Protein AF-A0A397E1V2-F1 (afdb_monomer_lite)

Radius of gyration: 27.32 Å; chains: 1; bounding box: 50×38×102 Å

Secondary structure (DSSP, 8-state):
-TTT-HHHHHHSPPTTS--TT-PPP---TT-TTHHHHHHHHHHHHHTTT-----TTTHHHHHHHHHHTT--HHHHHHHHHHHHHHHHHS-HHHHHHHHHHHHHHHTT--SHHHHHHHHHHHHHHHTTPSPPHHHHHHHTTS-HHHHHHHHHHHHHSS------HHHHHHHHHHHHHHHHHHHH--SHHHHHHHHHHHHHHHS----S-TTSS----------------------------------------HHHHHHHHHHHT--

pLDDT: mean 73.66, std 23.61, range [25.38, 97.56]

Structure (mmCIF, N/CA/C/O backbone):
data_AF-A0A397E1V2-F1
#
_entry.id   AF-A0A397E1V2-F1
#
loop_
_atom_site.group_PDB
_atom_site.id
_atom_site.type_symbol
_atom_site.label_atom_id
_atom_site.label_alt_id
_atom_site.label_comp_id
_atom_site.label_asym_id
_atom_site.label_entity_id
_atom_site.label_seq_id
_atom_site.pdbx_PDB_ins_code
_atom_site.Cartn_x
_atom_site.Cartn_y
_atom_site.Cartn_z
_atom_site.occupancy
_atom_site.B_iso_or_equiv
_atom_site.auth_seq_id
_atom_site.auth_comp_id
_atom_site.auth_asym_id
_atom_site.auth_atom_id
_atom_site.pdbx_PDB_model_num
ATOM 1 N N . MET A 1 1 ? -9.327 -3.868 24.827 1.00 81.81 1 MET A N 1
ATOM 2 C CA . MET A 1 1 ? -10.031 -3.312 23.646 1.00 81.81 1 MET A CA 1
ATOM 3 C C . MET A 1 1 ? -10.716 -1.966 23.902 1.00 81.81 1 MET A C 1
ATOM 5 O O . MET A 1 1 ? -10.219 -0.973 23.398 1.00 81.81 1 MET A O 1
ATOM 9 N N . LEU A 1 2 ? -11.797 -1.869 24.692 1.00 83.56 2 LEU A N 1
ATOM 10 C CA . LEU A 1 2 ? -12.585 -0.617 24.820 1.00 83.56 2 LEU A CA 1
ATOM 11 C C . LEU A 1 2 ? -11.831 0.582 25.422 1.00 83.56 2 LEU A C 1
ATOM 13 O O . LEU A 1 2 ? -12.173 1.724 25.138 1.00 83.56 2 LEU A O 1
ATOM 17 N N . ILE A 1 3 ? -10.792 0.325 26.221 1.00 84.38 3 ILE A N 1
ATOM 18 C CA . ILE A 1 3 ? -9.877 1.364 26.723 1.00 84.38 3 ILE A CA 1
ATOM 19 C C . ILE A 1 3 ? -8.993 1.903 25.588 1.00 84.38 3 ILE A C 1
ATOM 21 O O . ILE A 1 3 ? -8.787 3.105 25.476 1.00 84.38 3 ILE A O 1
ATOM 25 N N . ALA A 1 4 ? -8.487 1.012 24.734 1.00 85.50 4 ALA A N 1
ATOM 26 C CA . ALA A 1 4 ? -7.567 1.349 23.652 1.00 85.50 4 ALA A CA 1
ATOM 27 C C . ALA A 1 4 ? -8.274 1.919 22.410 1.00 85.50 4 ALA A C 1
ATOM 29 O O . ALA A 1 4 ? -7.628 2.593 21.614 1.00 85.50 4 ALA A O 1
ATOM 30 N N . CYS A 1 5 ? -9.578 1.660 22.256 1.00 90.31 5 CYS A N 1
ATOM 31 C CA . CYS A 1 5 ? -10.390 2.047 21.100 1.00 90.31 5 CYS A CA 1
ATOM 32 C C . CYS A 1 5 ? -11.617 2.868 21.547 1.00 90.31 5 CYS A C 1
ATOM 34 O O . CYS A 1 5 ? -12.720 2.316 21.654 1.00 90.31 5 CYS A O 1
ATOM 36 N N . PRO A 1 6 ? -11.452 4.177 21.813 1.00 89.56 6 PRO A N 1
ATOM 37 C CA . PRO A 1 6 ? -12.527 5.080 22.219 1.00 89.56 6 PRO A CA 1
ATOM 38 C C . PRO A 1 6 ? -13.744 5.057 21.292 1.00 89.56 6 PRO A C 1
ATOM 40 O O . PRO A 1 6 ? -14.867 5.148 21.780 1.00 89.56 6 PRO A O 1
ATOM 43 N N . GLU A 1 7 ? -13.537 4.886 19.983 1.00 90.06 7 GLU A N 1
ATOM 44 C CA . GLU A 1 7 ? -14.629 4.833 19.003 1.00 90.06 7 GLU A CA 1
ATOM 45 C C . GLU A 1 7 ? -15.607 3.683 19.295 1.00 90.06 7 GLU A C 1
ATOM 47 O O . GLU A 1 7 ? -16.824 3.857 19.225 1.00 90.06 7 GLU A O 1
ATOM 52 N N . LEU A 1 8 ? -15.093 2.516 19.701 1.00 88.19 8 LEU A N 1
ATOM 53 C CA . LEU A 1 8 ? -15.944 1.384 20.073 1.00 88.19 8 LEU A CA 1
ATOM 54 C C . LEU A 1 8 ? -16.736 1.688 21.341 1.00 88.19 8 LEU A C 1
ATOM 56 O O . LEU A 1 8 ? -17.926 1.396 21.407 1.00 88.19 8 LEU A O 1
ATOM 60 N N . ARG A 1 9 ? -16.099 2.326 22.328 1.00 84.94 9 ARG A N 1
ATOM 61 C CA . ARG A 1 9 ? -16.760 2.710 23.580 1.00 84.94 9 ARG A CA 1
ATOM 62 C C . ARG A 1 9 ? -17.927 3.667 23.337 1.00 84.94 9 ARG A C 1
ATOM 64 O O . ARG A 1 9 ? -18.943 3.542 24.002 1.00 84.94 9 ARG A O 1
ATOM 71 N N . THR A 1 10 ? -17.790 4.598 22.393 1.00 85.00 10 THR A N 1
ATOM 72 C CA . THR A 1 10 ? -18.854 5.559 22.055 1.00 85.00 10 THR A CA 1
ATOM 73 C C . THR A 1 10 ? -19.996 4.956 21.245 1.00 85.00 10 THR A C 1
ATOM 75 O O . THR A 1 10 ? -21.103 5.481 21.285 1.00 85.00 10 THR A O 1
ATOM 78 N N . LYS A 1 11 ? -19.736 3.884 20.487 1.00 83.56 11 LYS A N 1
ATOM 79 C CA . LYS A 1 11 ? -20.748 3.233 19.642 1.00 83.56 11 LYS A CA 1
ATOM 80 C C . LYS A 1 11 ? -21.473 2.083 20.330 1.00 83.56 11 LYS A C 1
ATOM 82 O O . LYS A 1 11 ? -22.484 1.616 19.813 1.00 83.56 11 LYS A O 1
ATOM 87 N N . LEU A 1 12 ? -20.964 1.614 21.466 1.00 78.44 12 LEU A N 1
ATOM 88 C CA . LEU A 1 12 ? -21.689 0.677 22.308 1.00 78.44 12 LEU A CA 1
ATOM 89 C C . LEU A 1 12 ? -22.818 1.430 23.035 1.00 78.44 12 LEU A C 1
ATOM 91 O O . LEU A 1 12 ? -22.542 2.467 23.641 1.00 78.44 12 LEU A O 1
ATOM 95 N N . PRO A 1 13 ? -24.070 0.931 22.997 1.00 67.00 13 PRO A N 1
ATOM 96 C CA . PRO A 1 13 ? -25.147 1.435 23.841 1.00 67.00 13 PRO A CA 1
ATOM 97 C C . PRO A 1 13 ? -24.685 1.451 25.297 1.00 67.00 13 PRO A C 1
ATOM 99 O O . PRO A 1 13 ? -23.941 0.563 25.727 1.00 67.00 13 PRO A O 1
ATOM 102 N N . SER A 1 14 ? -25.100 2.464 26.057 1.00 62.31 14 SER A N 1
ATOM 103 C CA . SER A 1 14 ? -24.731 2.567 27.465 1.00 62.31 14 SER A CA 1
ATOM 104 C C . SER A 1 14 ? -25.131 1.287 28.203 1.00 62.31 14 SER A C 1
ATOM 106 O O . SER A 1 14 ? -26.283 0.864 28.114 1.00 62.31 14 SER A O 1
ATOM 108 N N . LEU A 1 15 ? -24.194 0.698 28.955 1.00 55.47 15 LEU A N 1
ATOM 109 C CA . LEU A 1 15 ? -24.397 -0.513 29.772 1.00 55.47 15 LEU A CA 1
ATOM 110 C C . LEU A 1 15 ? -25.582 -0.415 30.759 1.00 55.47 15 LEU A C 1
ATOM 112 O O . LEU A 1 15 ? -25.958 -1.415 31.358 1.00 55.47 15 LEU A O 1
ATOM 116 N N . SER A 1 16 ? -26.170 0.770 30.931 1.00 50.97 16 SER A N 1
ATOM 117 C CA . SER A 1 16 ? -27.338 1.058 31.764 1.00 50.97 16 SER A CA 1
ATOM 118 C C . SER A 1 16 ? -28.646 0.403 31.292 1.00 50.97 16 SER A C 1
ATOM 120 O O . SER A 1 16 ? -29.557 0.285 32.103 1.00 50.97 16 SER A O 1
ATOM 122 N N . GLU A 1 17 ? -28.764 -0.017 30.025 1.00 52.53 17 GLU A N 1
ATOM 123 C CA . GLU A 1 17 ? -30.019 -0.574 29.472 1.00 52.53 17 GLU A CA 1
ATOM 124 C C . GLU A 1 17 ? -29.938 -2.059 29.078 1.00 52.53 17 GLU A C 1
ATOM 126 O O . GLU A 1 17 ? -30.952 -2.667 28.731 1.00 52.53 17 GLU A O 1
ATOM 131 N N . SER A 1 18 ? -28.761 -2.689 29.151 1.00 51.53 18 SER A N 1
ATOM 132 C CA . SER A 1 18 ? -28.632 -4.105 28.800 1.00 51.53 18 SER A CA 1
ATOM 133 C C . SER A 1 18 ? -29.042 -4.987 29.977 1.00 51.53 18 SER A C 1
ATOM 135 O O . SER A 1 18 ? -28.305 -5.136 30.954 1.00 51.53 18 SER A O 1
ATOM 137 N N . SER A 1 19 ? -30.206 -5.621 29.863 1.00 52.75 19 SER A N 1
ATOM 138 C CA . SER A 1 19 ? -30.523 -6.822 30.634 1.00 52.75 19 SER A CA 1
ATOM 139 C C . SER A 1 19 ? -29.381 -7.834 30.459 1.00 52.75 19 SER A C 1
ATOM 141 O O . SER A 1 19 ? -28.860 -8.005 29.358 1.00 52.75 19 SER A O 1
ATOM 143 N N . ALA A 1 20 ? -28.957 -8.477 31.552 1.00 57.38 20 ALA A N 1
ATOM 144 C CA . ALA A 1 20 ? -27.693 -9.216 31.707 1.00 57.38 20 ALA A CA 1
ATOM 145 C C . ALA A 1 20 ? -27.457 -10.425 30.759 1.00 57.38 20 ALA A C 1
ATOM 147 O O . ALA A 1 20 ? -26.545 -11.215 30.989 1.00 57.38 20 ALA A O 1
ATOM 148 N N . SER A 1 21 ? -28.254 -10.585 29.698 1.00 58.69 21 SER A N 1
ATOM 149 C CA . SER A 1 21 ? -28.162 -11.666 28.709 1.00 58.69 21 SER A CA 1
ATOM 150 C C . SER A 1 21 ? -28.104 -11.215 27.240 1.00 58.69 21 SER A C 1
ATOM 152 O O . SER A 1 21 ? -27.927 -12.064 26.367 1.00 58.69 21 SER A O 1
ATOM 154 N N . SER A 1 22 ? -28.215 -9.918 26.917 1.00 70.31 22 SER A N 1
ATOM 155 C CA . SER A 1 22 ? -28.178 -9.468 25.517 1.00 70.31 22 SER A CA 1
ATOM 156 C C . SER A 1 22 ? -26.750 -9.164 25.052 1.00 70.31 22 SER A C 1
ATOM 158 O O . SER A 1 22 ? -26.130 -8.207 25.517 1.00 70.31 22 SER A O 1
ATOM 160 N N . VAL A 1 23 ? -26.228 -9.943 24.101 1.00 74.06 23 VAL A N 1
ATOM 161 C CA . VAL A 1 23 ? -24.969 -9.626 23.409 1.00 74.06 23 VAL A CA 1
ATOM 162 C C . VAL A 1 23 ? -25.187 -8.421 22.496 1.00 74.06 23 VAL A C 1
ATOM 164 O O . VAL A 1 23 ? -25.962 -8.484 21.543 1.00 74.06 23 VAL A O 1
ATOM 167 N N . THR A 1 24 ? -24.476 -7.327 22.756 1.00 75.12 24 THR A N 1
ATOM 168 C CA . THR A 1 24 ? -24.484 -6.153 21.879 1.00 75.12 24 THR A CA 1
ATOM 169 C C . THR A 1 24 ? -23.671 -6.426 20.616 1.00 75.12 24 THR A C 1
ATOM 171 O O . THR A 1 24 ? -22.467 -6.677 20.686 1.00 75.12 24 THR A O 1
ATOM 174 N N . LEU A 1 25 ? -24.313 -6.319 19.451 1.00 80.25 25 LEU A N 1
ATOM 175 C CA . LEU A 1 25 ? -23.664 -6.462 18.150 1.00 80.25 25 LEU A CA 1
ATOM 176 C C . LEU A 1 25 ? -23.332 -5.090 17.550 1.00 80.25 25 LEU A C 1
ATOM 178 O O . LEU A 1 25 ? -24.223 -4.279 17.307 1.00 80.25 25 LEU A O 1
ATOM 182 N N . LEU A 1 26 ? -22.054 -4.862 17.237 1.00 82.75 26 LEU A N 1
ATOM 183 C CA . LEU A 1 26 ? -21.596 -3.711 16.457 1.00 82.75 26 LEU A CA 1
ATOM 184 C C . LEU A 1 26 ? -21.084 -4.190 15.096 1.00 82.75 26 LEU A C 1
ATOM 186 O O . LEU A 1 26 ? -20.174 -5.015 15.029 1.00 82.75 26 LEU A O 1
ATOM 190 N N . LYS A 1 27 ? -21.657 -3.668 14.006 1.00 83.75 27 LYS A N 1
ATOM 191 C CA . LYS A 1 27 ? -21.309 -4.070 12.636 1.00 83.75 27 LYS A CA 1
ATOM 192 C C . LYS A 1 27 ? -20.557 -2.961 11.901 1.00 83.75 27 LYS A C 1
ATOM 194 O O . LYS A 1 27 ? -21.064 -1.853 11.757 1.00 83.75 27 LYS A O 1
ATOM 199 N N . TYR A 1 28 ? -19.389 -3.303 11.359 1.00 83.75 28 TYR A N 1
ATOM 200 C CA . TYR A 1 28 ? -18.667 -2.493 10.376 1.00 83.75 28 TYR A CA 1
ATOM 201 C C . TYR A 1 28 ? -18.767 -3.178 9.012 1.00 83.75 28 TYR A C 1
ATOM 203 O O . TYR A 1 28 ? -18.103 -4.182 8.781 1.00 83.75 28 TYR A O 1
ATOM 211 N N . ALA A 1 29 ? -19.614 -2.662 8.115 1.00 80.56 29 ALA A N 1
ATOM 212 C CA . ALA A 1 29 ? -19.816 -3.269 6.794 1.00 80.56 29 ALA A CA 1
ATOM 213 C C . ALA A 1 29 ? -18.555 -3.206 5.911 1.00 80.56 29 ALA A C 1
ATOM 215 O O . ALA A 1 29 ? -18.271 -4.150 5.183 1.00 80.56 29 ALA A O 1
ATOM 216 N N . HIS A 1 30 ? -17.780 -2.121 6.021 1.00 86.06 30 HIS A N 1
ATOM 217 C CA . HIS A 1 30 ? -16.595 -1.863 5.200 1.00 86.06 30 HIS A CA 1
ATOM 218 C C . HIS A 1 30 ? -15.456 -1.293 6.055 1.00 86.06 30 HIS A C 1
ATOM 220 O O . HIS A 1 30 ? -15.142 -0.106 5.986 1.00 86.06 30 HIS A O 1
ATOM 226 N N . PHE A 1 31 ? -14.855 -2.123 6.913 1.00 92.06 31 PHE A N 1
ATOM 227 C CA . PHE A 1 31 ? -13.680 -1.697 7.676 1.00 92.06 31 PHE A CA 1
ATOM 228 C C . PHE A 1 31 ? -12.472 -1.534 6.729 1.00 92.06 31 PHE A C 1
ATOM 230 O O . PHE A 1 31 ? -12.202 -2.452 5.949 1.00 92.06 31 PHE A O 1
ATOM 237 N N . PRO A 1 32 ? -11.742 -0.402 6.746 1.00 91.75 32 PRO A N 1
ATOM 238 C CA . PRO A 1 32 ? -10.613 -0.187 5.839 1.00 91.75 32 PRO A CA 1
ATOM 239 C C . PRO A 1 32 ? -9.491 -1.200 6.090 1.00 91.75 32 PRO A C 1
ATOM 241 O O . PRO A 1 32 ? -9.020 -1.329 7.217 1.00 91.75 32 PRO A O 1
ATOM 244 N N . GLY A 1 33 ? -9.084 -1.932 5.048 1.00 90.00 33 GLY A N 1
ATOM 245 C CA . GLY A 1 33 ? -8.154 -3.063 5.176 1.00 90.00 33 GLY A CA 1
ATOM 246 C C . GLY A 1 33 ? -8.799 -4.367 5.681 1.00 90.00 33 GLY A C 1
ATOM 247 O O . GLY A 1 33 ? -8.098 -5.331 5.986 1.00 90.00 33 GLY A O 1
ATOM 248 N N . GLY A 1 34 ? -10.132 -4.408 5.772 1.00 92.44 34 GLY A N 1
ATOM 249 C CA . GLY A 1 34 ? -10.915 -5.610 6.046 1.00 92.44 34 GLY A CA 1
ATOM 250 C C . GLY A 1 34 ? -10.711 -6.202 7.442 1.00 92.44 34 GLY A C 1
ATOM 251 O O . GLY A 1 34 ? -10.334 -5.517 8.397 1.00 92.44 34 GLY A O 1
ATOM 252 N N . ALA A 1 35 ? -10.985 -7.504 7.556 1.00 92.06 35 ALA A N 1
ATOM 253 C CA . ALA A 1 35 ? -10.872 -8.240 8.814 1.00 92.06 35 ALA A CA 1
ATOM 254 C C . ALA A 1 35 ? -9.435 -8.246 9.357 1.00 92.06 35 ALA A C 1
ATOM 256 O O . ALA A 1 35 ? -9.251 -8.065 10.555 1.00 92.06 35 ALA A O 1
ATOM 257 N N . ALA A 1 36 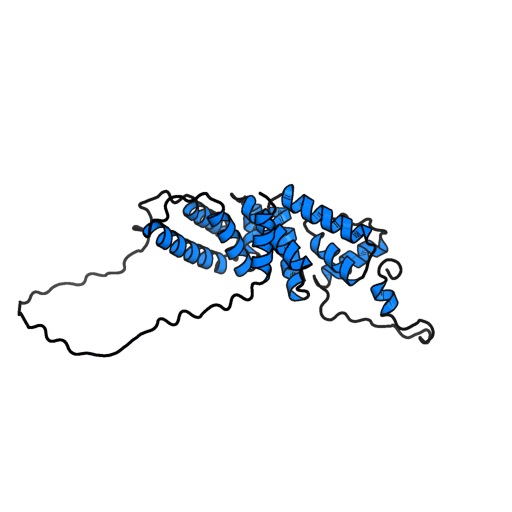? -8.431 -8.355 8.480 1.00 92.31 36 ALA A N 1
ATOM 258 C CA . ALA A 1 36 ? -7.022 -8.372 8.868 1.00 92.31 36 ALA A CA 1
ATOM 259 C C . ALA A 1 36 ? -6.597 -7.078 9.584 1.00 92.31 36 ALA A C 1
ATOM 261 O O . ALA A 1 36 ? -5.923 -7.126 10.610 1.00 92.31 36 ALA A O 1
ATOM 262 N N . ALA A 1 37 ? -7.031 -5.910 9.094 1.00 95.06 37 ALA A N 1
ATOM 263 C CA . ALA A 1 37 ? -6.733 -4.634 9.744 1.00 95.06 37 ALA A CA 1
ATOM 264 C C . ALA A 1 37 ? -7.415 -4.504 11.116 1.00 95.06 37 ALA A C 1
ATOM 266 O O . ALA A 1 37 ? -6.812 -4.010 12.072 1.00 95.06 37 ALA A O 1
ATOM 267 N N . PHE A 1 38 ? -8.666 -4.962 11.224 1.00 94.25 38 PHE A N 1
ATOM 268 C CA . PHE A 1 38 ? -9.400 -4.946 12.488 1.00 94.25 38 PHE A CA 1
ATOM 269 C C . PHE A 1 38 ? -8.791 -5.908 13.515 1.00 94.25 38 PHE A C 1
ATOM 271 O O . PHE A 1 38 ? -8.587 -5.531 14.669 1.00 94.25 38 PHE A O 1
ATOM 278 N N . GLU A 1 39 ? -8.455 -7.128 13.098 1.00 94.69 39 GLU A N 1
ATOM 279 C CA . GLU A 1 39 ? -7.772 -8.122 13.926 1.00 94.69 39 GLU A CA 1
ATOM 280 C C . GLU A 1 39 ? -6.431 -7.589 14.434 1.00 94.69 39 GLU A C 1
ATOM 282 O O . GLU A 1 39 ? -6.158 -7.649 15.631 1.00 94.69 39 GLU A O 1
ATOM 287 N N . LEU A 1 40 ? -5.634 -6.969 13.564 1.00 96.00 40 LEU A N 1
ATOM 288 C CA . LEU A 1 40 ? -4.353 -6.378 13.939 1.00 96.00 40 LEU A CA 1
ATOM 289 C C . LEU A 1 40 ? -4.503 -5.292 15.017 1.00 96.00 40 LEU A C 1
ATOM 291 O O . LEU A 1 40 ? -3.736 -5.262 15.984 1.00 96.00 40 LEU A O 1
ATOM 295 N N . ALA A 1 41 ? -5.519 -4.431 14.899 1.00 95.56 41 ALA A N 1
ATOM 296 C CA . ALA A 1 41 ? -5.835 -3.438 15.923 1.00 95.56 41 ALA A CA 1
ATOM 297 C C . ALA A 1 41 ? -6.311 -4.081 17.237 1.00 95.56 41 ALA A C 1
ATOM 299 O O . ALA A 1 41 ? -5.933 -3.621 18.318 1.00 95.56 41 ALA A O 1
ATOM 300 N N . CYS A 1 42 ? -7.091 -5.165 17.164 1.00 94.25 42 CYS A N 1
ATOM 301 C CA . CYS A 1 42 ? -7.480 -5.952 18.332 1.00 94.25 42 CYS A CA 1
ATOM 302 C C . CYS A 1 42 ? -6.254 -6.537 19.038 1.00 94.25 42 CYS A C 1
ATOM 304 O O . CYS A 1 42 ? -6.085 -6.308 20.236 1.00 94.25 42 CYS A O 1
ATOM 306 N N . ILE A 1 43 ? -5.375 -7.241 18.318 1.00 94.69 43 ILE A N 1
ATOM 307 C CA . ILE A 1 43 ? -4.158 -7.837 18.888 1.00 94.69 43 ILE A CA 1
ATOM 308 C C . ILE A 1 43 ? -3.314 -6.746 19.546 1.00 94.69 43 ILE A C 1
ATOM 310 O O . ILE A 1 43 ? -2.911 -6.899 20.700 1.00 94.69 43 ILE A O 1
ATOM 314 N N . TYR A 1 44 ? -3.114 -5.609 18.874 1.00 95.06 44 TYR A N 1
ATOM 315 C CA . TYR A 1 44 ? -2.413 -4.465 19.454 1.00 95.06 44 TYR A CA 1
ATOM 316 C C . TYR A 1 44 ? -3.040 -4.018 20.783 1.00 95.06 44 TYR A C 1
ATOM 318 O O . TYR A 1 44 ? -2.345 -3.850 21.787 1.00 95.06 44 TYR A O 1
ATOM 326 N N . ALA A 1 45 ? -4.363 -3.852 20.805 1.00 94.19 45 ALA A N 1
ATOM 327 C CA . ALA A 1 45 ? -5.107 -3.396 21.972 1.00 94.19 45 ALA A CA 1
ATOM 328 C C . ALA A 1 45 ? -5.127 -4.403 23.134 1.00 94.19 45 ALA A C 1
ATOM 330 O O . ALA A 1 45 ? -5.220 -3.981 24.287 1.00 94.19 45 ALA A O 1
ATOM 331 N N . TYR A 1 46 ? -5.101 -5.708 22.855 1.00 93.88 46 TYR A N 1
ATOM 332 C CA . TYR A 1 46 ? -5.105 -6.759 23.880 1.00 93.88 46 TYR A CA 1
ATOM 333 C C . TYR A 1 46 ? -3.711 -7.059 24.433 1.00 93.88 46 TYR A C 1
ATOM 335 O O . TYR A 1 46 ? -3.588 -7.417 25.598 1.00 93.88 46 TYR A O 1
ATOM 343 N N . THR A 1 47 ? -2.665 -6.871 23.630 1.00 92.38 47 THR A N 1
ATOM 344 C CA . THR A 1 47 ? -1.276 -7.176 24.012 1.00 92.38 47 THR A CA 1
ATOM 345 C C . THR A 1 47 ? -0.511 -5.972 24.563 1.00 92.38 47 THR A C 1
ATOM 347 O O . THR A 1 47 ? 0.697 -6.049 24.764 1.00 92.38 47 THR A O 1
ATOM 350 N N . GLY A 1 48 ? -1.174 -4.829 24.766 1.00 87.88 48 GLY A N 1
ATOM 351 C CA . GLY A 1 48 ? -0.510 -3.603 25.224 1.00 87.88 48 GLY A CA 1
ATOM 352 C C . GLY A 1 48 ? 0.490 -3.038 24.210 1.00 87.88 48 GLY A C 1
ATOM 353 O O . GLY A 1 48 ? 1.416 -2.326 24.587 1.00 87.88 48 GLY A O 1
ATOM 354 N N . GLY A 1 49 ? 0.313 -3.346 22.923 1.00 87.44 49 GLY A N 1
ATOM 355 C CA . GLY A 1 49 ? 1.184 -2.875 21.851 1.00 87.44 49 GLY A CA 1
ATOM 356 C C . GLY A 1 49 ? 2.411 -3.740 21.564 1.00 87.44 49 GLY A C 1
ATOM 357 O O . GLY A 1 49 ? 3.297 -3.281 20.848 1.00 87.44 49 GLY A O 1
ATOM 358 N N . SER A 1 50 ? 2.443 -4.988 22.041 1.00 88.12 50 SER A N 1
ATOM 359 C CA . SER A 1 50 ? 3.506 -5.976 21.773 1.00 88.12 50 SER A CA 1
ATOM 360 C C . SER A 1 50 ? 3.508 -6.539 20.335 1.00 88.12 50 SER A C 1
ATOM 362 O O . SER A 1 50 ? 4.126 -7.568 20.063 1.00 88.12 50 SER A O 1
ATOM 364 N N . VAL A 1 51 ? 2.816 -5.887 19.399 1.00 91.06 51 VAL A N 1
ATOM 365 C CA . VAL A 1 51 ? 2.804 -6.267 17.981 1.00 91.06 51 VAL A CA 1
ATOM 366 C C . VAL A 1 51 ? 4.018 -5.652 17.296 1.00 91.06 51 VAL A C 1
ATOM 368 O O . VAL A 1 51 ? 4.211 -4.436 17.345 1.00 91.06 51 VAL A O 1
ATOM 371 N N . VAL A 1 52 ? 4.811 -6.485 16.621 1.00 94.12 52 VAL A N 1
ATOM 372 C CA . VAL A 1 52 ? 5.900 -6.016 15.758 1.00 94.12 52 VAL A CA 1
ATOM 373 C C . VAL A 1 52 ? 5.296 -5.354 14.522 1.00 94.12 52 VAL A C 1
ATOM 375 O O . VAL A 1 52 ? 4.617 -6.001 13.723 1.00 94.12 52 VAL A O 1
ATOM 378 N N . ILE A 1 53 ? 5.533 -4.052 14.376 1.00 95.81 53 ILE A N 1
ATOM 379 C CA . ILE A 1 53 ? 5.054 -3.272 13.234 1.00 95.81 53 ILE A CA 1
ATOM 380 C C . ILE A 1 53 ? 6.138 -3.280 12.154 1.00 95.81 53 ILE A C 1
ATOM 382 O O . ILE A 1 53 ? 7.293 -2.974 12.442 1.00 95.81 53 ILE A O 1
ATOM 386 N N . ASN A 1 54 ? 5.769 -3.646 10.929 1.00 96.44 54 ASN A N 1
ATOM 387 C CA . ASN A 1 54 ? 6.671 -3.780 9.786 1.00 96.44 54 ASN A CA 1
ATOM 388 C C . ASN A 1 54 ? 5.951 -3.440 8.467 1.00 96.44 54 ASN A C 1
ATOM 390 O O . ASN A 1 54 ? 4.759 -3.123 8.456 1.00 96.44 54 ASN A O 1
ATOM 394 N N . ALA A 1 55 ? 6.657 -3.542 7.341 1.00 96.56 55 ALA A N 1
ATOM 395 C CA . ALA A 1 55 ? 6.122 -3.198 6.026 1.00 96.56 55 ALA A CA 1
ATOM 396 C C . ALA A 1 55 ? 4.863 -3.980 5.627 1.00 96.56 55 ALA A C 1
ATOM 398 O O . ALA A 1 55 ? 4.034 -3.453 4.893 1.00 96.56 55 ALA A O 1
ATOM 399 N N . SER A 1 56 ? 4.675 -5.199 6.145 1.00 95.38 56 SER A N 1
ATOM 400 C CA . SER A 1 56 ? 3.527 -6.067 5.842 1.00 95.38 56 SER A CA 1
ATOM 401 C C . SER A 1 56 ? 2.268 -5.751 6.657 1.00 95.38 56 SER A C 1
ATOM 403 O O . SER A 1 56 ? 1.220 -6.348 6.410 1.00 95.38 56 SER A O 1
ATOM 405 N N . ASN A 1 57 ? 2.339 -4.833 7.626 1.00 96.62 57 ASN A N 1
ATOM 406 C CA . ASN A 1 57 ? 1.195 -4.540 8.493 1.00 96.62 57 ASN A CA 1
ATOM 407 C C . ASN A 1 57 ? 1.019 -3.057 8.879 1.00 96.62 57 ASN A C 1
ATOM 409 O O . ASN A 1 57 ? -0.037 -2.680 9.395 1.00 96.62 57 ASN A O 1
ATOM 413 N N . VAL A 1 58 ? 2.014 -2.203 8.617 1.00 97.50 58 VAL A N 1
ATOM 414 C CA . VAL A 1 58 ? 2.032 -0.812 9.088 1.00 97.50 58 VAL A CA 1
ATOM 415 C C . VAL A 1 58 ? 0.899 0.041 8.508 1.00 97.50 58 VAL A C 1
ATOM 417 O O . VAL A 1 58 ? 0.286 0.807 9.253 1.00 97.50 58 VAL A O 1
ATOM 420 N N . ALA A 1 59 ? 0.558 -0.101 7.223 1.00 97.25 59 ALA A N 1
ATOM 421 C CA . ALA A 1 59 ? -0.499 0.704 6.606 1.00 97.25 59 ALA A CA 1
ATOM 422 C C . ALA A 1 59 ? -1.890 0.282 7.106 1.00 97.25 59 ALA A C 1
ATOM 424 O O . ALA A 1 59 ? -2.737 1.139 7.389 1.00 97.25 59 ALA A O 1
ATOM 425 N N . LEU A 1 60 ? -2.106 -1.031 7.280 1.00 96.75 60 LEU A N 1
ATOM 426 C CA . LEU A 1 60 ? -3.330 -1.577 7.879 1.00 96.75 60 LEU A CA 1
ATOM 427 C C . LEU A 1 60 ? -3.521 -1.050 9.300 1.00 96.75 60 LEU A C 1
ATOM 429 O O . LEU A 1 60 ? -4.581 -0.507 9.619 1.00 96.75 60 LEU A O 1
ATOM 433 N N . LEU A 1 61 ? -2.484 -1.161 10.138 1.00 96.75 61 LEU A N 1
ATOM 434 C CA . LEU A 1 61 ? -2.549 -0.715 11.527 1.00 96.75 61 LEU A CA 1
ATOM 435 C C . LEU A 1 61 ? -2.736 0.796 11.624 1.00 96.75 61 LEU A C 1
ATOM 437 O O . LEU A 1 61 ? -3.539 1.251 12.434 1.00 96.75 61 LEU A O 1
ATOM 441 N N . TYR A 1 62 ? -2.050 1.573 10.784 1.00 96.12 62 TYR A N 1
ATOM 442 C CA . TYR A 1 62 ? -2.217 3.022 10.731 1.00 96.12 62 TYR A CA 1
ATOM 443 C C . TYR A 1 62 ? -3.676 3.411 10.458 1.00 96.12 62 TYR A C 1
ATOM 445 O O . TYR A 1 62 ? -4.254 4.212 11.198 1.00 96.12 62 TYR A O 1
ATOM 453 N N . CYS A 1 63 ? -4.308 2.812 9.445 1.00 95.25 63 CYS A N 1
ATOM 454 C CA . CYS A 1 63 ? -5.703 3.107 9.117 1.00 95.25 63 CYS A CA 1
ATOM 455 C C . CYS A 1 63 ? -6.673 2.623 10.193 1.00 95.25 63 CYS A C 1
ATOM 457 O O . CYS A 1 63 ? -7.544 3.388 10.615 1.00 95.25 63 CYS A O 1
ATOM 459 N N . ALA A 1 64 ? -6.502 1.392 10.676 1.00 95.06 64 ALA A N 1
ATOM 460 C CA . ALA A 1 64 ? -7.343 0.835 11.727 1.00 95.06 64 ALA A CA 1
ATOM 461 C C . ALA A 1 64 ? -7.271 1.676 13.009 1.00 95.06 64 ALA A C 1
ATOM 463 O O . ALA A 1 64 ? -8.305 2.020 13.585 1.00 95.06 64 ALA A O 1
ATOM 464 N N . ALA A 1 65 ? -6.064 2.085 13.410 1.00 94.94 65 ALA A N 1
ATOM 465 C CA . ALA A 1 65 ? -5.837 2.927 14.577 1.00 94.94 65 ALA A CA 1
ATOM 466 C C . ALA A 1 65 ? -6.549 4.278 14.460 1.00 94.94 65 ALA A C 1
ATOM 468 O O . ALA A 1 65 ? -7.148 4.739 15.431 1.00 94.94 65 ALA A O 1
ATOM 469 N N . ARG A 1 66 ? -6.545 4.894 13.273 1.00 93.62 66 ARG A N 1
ATOM 470 C CA . ARG A 1 66 ? -7.260 6.156 13.036 1.00 93.62 66 ARG A CA 1
ATOM 471 C C . ARG A 1 66 ? -8.774 5.991 13.081 1.00 93.62 66 ARG A C 1
ATOM 473 O O . ARG A 1 66 ? -9.440 6.789 13.736 1.00 93.62 66 ARG A O 1
ATOM 480 N N . VAL A 1 67 ? -9.314 4.959 12.431 1.00 92.50 67 VAL A N 1
ATOM 481 C CA . VAL A 1 67 ? -10.762 4.677 12.422 1.00 92.50 67 VAL A CA 1
ATOM 482 C C . VAL A 1 67 ? -11.273 4.387 13.830 1.00 92.50 67 VAL A C 1
ATOM 484 O O . VAL A 1 67 ? -12.320 4.889 14.224 1.00 92.50 67 VAL A O 1
ATOM 487 N N . LEU A 1 68 ? -10.516 3.617 14.611 1.00 94.00 68 LEU A N 1
ATOM 488 C CA . LEU A 1 68 ? -10.877 3.238 15.978 1.00 94.00 68 LEU A CA 1
ATOM 489 C C . LEU A 1 68 ? -10.506 4.302 17.028 1.00 94.00 68 LEU A C 1
ATOM 491 O O . LEU A 1 68 ? -10.739 4.089 18.223 1.00 94.00 68 LEU A O 1
ATOM 495 N N . LYS A 1 69 ? -9.947 5.441 16.589 1.00 93.81 69 LYS A N 1
ATOM 496 C CA . LYS A 1 69 ? -9.447 6.545 17.426 1.00 93.81 69 LYS A CA 1
ATOM 497 C C . LYS A 1 69 ? -8.487 6.081 18.527 1.00 93.81 69 LYS A C 1
ATOM 499 O O . LYS A 1 69 ? -8.544 6.568 19.655 1.00 93.81 69 LYS A O 1
ATOM 504 N N . MET A 1 70 ? -7.622 5.122 18.205 1.00 94.06 70 MET A N 1
ATOM 505 C CA . MET A 1 70 ? -6.595 4.626 19.121 1.00 94.06 70 MET A CA 1
ATOM 506 C C . MET A 1 70 ? -5.586 5.729 19.474 1.00 94.06 70 MET A C 1
ATOM 508 O O . MET A 1 70 ? -5.548 6.789 18.850 1.00 94.06 70 MET A O 1
ATOM 512 N N . HIS A 1 71 ? -4.759 5.482 20.492 1.00 90.38 71 HIS A N 1
ATOM 513 C CA . HIS A 1 71 ? -3.816 6.465 21.032 1.00 90.38 71 HIS A CA 1
ATOM 514 C C . HIS A 1 71 ? -2.941 7.133 19.950 1.00 90.38 71 HIS A C 1
ATOM 516 O O . HIS A 1 71 ? -2.333 6.449 19.126 1.00 90.38 71 HIS A O 1
ATOM 522 N N . VAL A 1 72 ? -2.802 8.465 20.008 1.00 90.38 72 VAL A N 1
ATOM 523 C CA . VAL A 1 72 ? -2.089 9.284 19.001 1.00 90.38 72 VAL A CA 1
ATOM 524 C C . VAL A 1 72 ? -0.638 8.832 18.789 1.00 90.38 72 VAL A C 1
ATOM 526 O O . VAL A 1 72 ? -0.129 8.847 17.667 1.00 90.38 72 VAL A O 1
ATOM 529 N N . GLY A 1 73 ? 0.021 8.353 19.847 1.00 92.94 73 GLY A N 1
ATOM 530 C CA . GLY A 1 73 ? 1.372 7.791 19.757 1.00 92.94 73 GLY A CA 1
ATOM 531 C C . GLY A 1 73 ? 1.478 6.587 18.812 1.00 92.94 73 GLY A C 1
ATOM 532 O O . GLY A 1 73 ? 2.480 6.459 18.116 1.00 92.94 73 GLY A O 1
ATOM 533 N N . LEU A 1 74 ? 0.440 5.744 18.711 1.00 94.31 74 LEU A N 1
ATOM 534 C CA . LEU A 1 74 ? 0.417 4.631 17.754 1.00 94.31 74 LEU A CA 1
ATOM 535 C C . LEU A 1 74 ? 0.330 5.148 16.317 1.00 94.31 74 LEU A C 1
ATOM 537 O O . LEU A 1 74 ? 1.099 4.715 15.460 1.00 94.31 74 LEU A O 1
ATOM 541 N N . THR A 1 75 ? -0.586 6.083 16.053 1.00 94.25 75 THR A N 1
ATOM 542 C CA . THR A 1 75 ? -0.753 6.650 14.709 1.00 94.25 75 THR A CA 1
ATOM 543 C C . THR A 1 75 ? 0.496 7.397 14.251 1.00 94.25 75 THR A C 1
ATOM 545 O O . THR A 1 75 ? 0.890 7.248 13.099 1.00 94.25 75 THR A O 1
ATOM 548 N N . SER A 1 76 ? 1.152 8.130 15.160 1.00 94.69 76 SER A N 1
ATOM 549 C CA . SER A 1 76 ? 2.424 8.806 14.889 1.00 94.69 76 SER A CA 1
ATOM 550 C C . SER A 1 76 ? 3.525 7.795 14.566 1.00 94.69 76 SER A C 1
ATOM 552 O O . SER A 1 76 ? 4.142 7.872 13.511 1.00 94.69 76 SER A O 1
ATOM 554 N N . ARG A 1 77 ? 3.683 6.755 15.397 1.00 95.56 77 ARG A N 1
ATOM 555 C CA . ARG A 1 77 ? 4.689 5.707 15.183 1.00 95.56 77 ARG A CA 1
ATOM 556 C C . ARG A 1 77 ? 4.510 4.971 13.853 1.00 95.56 77 ARG A C 1
ATOM 558 O O . ARG A 1 77 ? 5.497 4.685 13.187 1.00 95.56 77 ARG A O 1
ATOM 565 N N . CYS A 1 78 ? 3.271 4.676 13.455 1.00 96.81 78 CYS A N 1
ATOM 566 C CA . CYS A 1 78 ? 3.013 4.049 12.157 1.00 96.81 78 CYS A CA 1
ATOM 567 C C . CYS A 1 78 ? 3.294 5.007 10.990 1.00 96.81 78 CYS A C 1
ATOM 569 O O . CYS A 1 78 ? 3.858 4.574 9.994 1.00 96.81 78 CYS A O 1
ATOM 571 N N . ALA A 1 79 ? 2.942 6.294 11.111 1.00 95.56 79 ALA A N 1
ATOM 572 C CA . ALA A 1 79 ? 3.248 7.296 10.089 1.00 95.56 79 ALA A CA 1
ATOM 573 C C . ALA A 1 79 ? 4.762 7.467 9.897 1.00 95.56 79 ALA A C 1
ATOM 575 O O . ALA A 1 79 ? 5.241 7.403 8.769 1.00 95.56 79 ALA A O 1
ATOM 576 N N . THR A 1 80 ? 5.518 7.590 10.992 1.00 96.75 80 THR A N 1
ATOM 577 C CA . THR A 1 80 ? 6.983 7.647 10.945 1.00 96.75 80 THR A CA 1
ATOM 578 C C . THR A 1 80 ? 7.559 6.395 10.301 1.00 96.75 80 THR A C 1
ATOM 580 O O . THR A 1 80 ? 8.406 6.506 9.428 1.00 96.75 80 THR A O 1
ATOM 583 N N . LEU A 1 81 ? 7.080 5.205 10.675 1.00 97.31 81 LEU A N 1
ATOM 584 C CA . LEU A 1 81 ? 7.586 3.961 10.099 1.00 97.31 81 LEU A CA 1
ATOM 585 C C . LEU A 1 81 ? 7.257 3.824 8.603 1.00 97.31 81 LEU A C 1
ATOM 587 O O . LEU A 1 81 ? 8.114 3.366 7.856 1.00 97.31 81 LEU A O 1
ATOM 591 N N . LEU A 1 82 ? 6.064 4.237 8.158 1.00 97.31 82 LEU A N 1
ATOM 592 C CA . LEU A 1 82 ? 5.711 4.306 6.732 1.00 97.31 82 LEU A CA 1
ATOM 593 C C . LEU A 1 82 ? 6.710 5.178 5.965 1.00 97.31 82 LEU A C 1
ATOM 595 O O . LEU A 1 82 ? 7.224 4.762 4.931 1.00 97.31 82 LEU A O 1
ATOM 599 N N . GLU A 1 83 ? 7.011 6.368 6.489 1.00 97.06 83 GLU A N 1
ATOM 600 C CA . GLU A 1 83 ? 7.992 7.272 5.888 1.00 97.06 83 GLU A CA 1
ATOM 601 C C . GLU A 1 83 ? 9.400 6.668 5.923 1.00 97.06 83 GLU A C 1
ATOM 603 O O . GLU A 1 83 ? 10.070 6.645 4.896 1.00 97.06 83 GLU A O 1
ATOM 608 N N . THR A 1 84 ? 9.844 6.102 7.047 1.00 97.56 84 THR A N 1
ATOM 609 C CA . THR A 1 84 ? 11.156 5.447 7.145 1.00 97.56 84 THR A CA 1
ATOM 610 C C . THR A 1 84 ? 11.291 4.309 6.136 1.00 97.56 84 THR A C 1
ATOM 612 O O . THR A 1 84 ? 12.247 4.295 5.370 1.00 97.56 84 THR A O 1
ATOM 615 N N . LEU A 1 85 ? 10.325 3.391 6.058 1.00 97.12 85 LEU A N 1
ATOM 616 C CA . LEU A 1 85 ? 10.365 2.274 5.109 1.00 97.12 85 LEU A CA 1
ATOM 617 C C . LEU A 1 85 ? 10.313 2.751 3.653 1.00 97.12 85 LEU A C 1
ATOM 619 O O . LEU A 1 85 ? 10.992 2.184 2.801 1.00 97.12 85 LEU A O 1
ATOM 623 N N . ALA A 1 86 ? 9.578 3.824 3.358 1.00 95.88 86 ALA A N 1
ATOM 624 C CA . ALA A 1 86 ? 9.551 4.398 2.018 1.00 95.88 86 ALA A CA 1
ATOM 625 C C . ALA A 1 86 ? 10.921 4.947 1.584 1.00 95.88 86 ALA A C 1
ATOM 627 O O . ALA A 1 86 ? 11.288 4.793 0.420 1.00 95.88 86 ALA A O 1
ATOM 628 N N . HIS A 1 87 ? 11.709 5.508 2.506 1.00 94.88 87 HIS A N 1
ATOM 629 C CA . HIS A 1 87 ? 13.031 6.067 2.198 1.00 94.88 87 HIS A CA 1
ATOM 630 C C . HIS A 1 87 ? 14.170 5.045 2.312 1.00 94.88 87 HIS A C 1
ATOM 632 O O . HIS A 1 87 ? 15.058 5.031 1.468 1.00 94.88 87 HIS A O 1
ATOM 638 N N . THR A 1 88 ? 14.158 4.187 3.335 1.00 94.81 88 THR A N 1
ATOM 639 C CA . THR A 1 88 ? 15.293 3.310 3.681 1.00 94.81 88 THR A CA 1
ATOM 640 C C . THR A 1 88 ? 14.974 1.819 3.612 1.00 94.81 88 THR A C 1
ATOM 642 O O . THR A 1 88 ? 15.872 1.004 3.799 1.00 94.81 88 THR A O 1
ATOM 645 N N . GLY A 1 89 ? 13.711 1.440 3.407 1.00 93.00 89 GLY A N 1
ATOM 646 C CA . GLY A 1 89 ? 13.295 0.042 3.281 1.00 93.00 89 GLY A CA 1
ATOM 647 C C . GLY A 1 89 ? 13.680 -0.577 1.936 1.00 93.00 89 GLY A C 1
ATOM 648 O O . GLY A 1 89 ? 14.081 0.120 0.995 1.00 93.00 89 GLY A O 1
ATOM 649 N N . SER A 1 90 ? 13.522 -1.894 1.844 1.00 95.31 90 SER A N 1
ATOM 650 C CA . SER A 1 90 ? 13.709 -2.653 0.603 1.00 95.31 90 SER A CA 1
ATOM 651 C C . SER A 1 90 ? 12.620 -2.348 -0.440 1.00 95.31 90 SER A C 1
ATOM 653 O O . SER A 1 90 ? 11.604 -1.713 -0.139 1.00 95.31 90 SER A O 1
ATOM 655 N N . GLY A 1 91 ? 12.822 -2.800 -1.685 1.00 94.31 91 GLY A N 1
ATOM 656 C CA . GLY A 1 91 ? 11.778 -2.755 -2.717 1.00 94.31 91 GLY A CA 1
ATOM 657 C C . GLY A 1 91 ? 10.528 -3.527 -2.287 1.00 94.31 91 GLY A C 1
ATOM 658 O O . GLY A 1 91 ? 9.421 -2.990 -2.349 1.00 94.31 91 GLY A O 1
ATOM 659 N N . ASP A 1 92 ? 10.720 -4.728 -1.738 1.00 95.69 92 ASP A N 1
ATOM 660 C CA . ASP A 1 92 ? 9.656 -5.564 -1.175 1.00 95.69 92 ASP A CA 1
ATOM 661 C C . ASP A 1 92 ? 8.842 -4.826 -0.105 1.00 95.69 92 ASP A C 1
ATOM 663 O O . ASP A 1 92 ? 7.609 -4.857 -0.140 1.00 95.69 92 ASP A O 1
ATOM 667 N N . ASP A 1 93 ? 9.505 -4.107 0.809 1.00 97.25 93 ASP A N 1
ATOM 668 C CA . ASP A 1 93 ? 8.826 -3.325 1.848 1.00 97.25 93 ASP A CA 1
ATOM 669 C C . ASP A 1 93 ? 7.886 -2.280 1.234 1.00 97.25 93 ASP A C 1
ATOM 671 O O . ASP A 1 93 ? 6.718 -2.173 1.623 1.00 97.25 93 ASP A O 1
ATOM 675 N N . ALA A 1 94 ? 8.370 -1.528 0.243 1.00 97.00 94 ALA A N 1
ATOM 676 C CA . ALA A 1 94 ? 7.583 -0.501 -0.431 1.00 97.00 94 ALA A CA 1
ATOM 677 C C . ALA A 1 94 ? 6.366 -1.095 -1.163 1.00 97.00 94 ALA A C 1
ATOM 679 O O . ALA A 1 94 ? 5.260 -0.549 -1.072 1.00 97.00 94 ALA A O 1
ATOM 680 N N . VAL A 1 95 ? 6.531 -2.246 -1.825 1.00 97.06 95 VAL A N 1
ATOM 681 C CA . VAL A 1 95 ? 5.426 -2.931 -2.516 1.00 97.06 95 VAL A CA 1
ATOM 682 C C . VAL A 1 95 ? 4.423 -3.528 -1.524 1.00 97.06 95 VAL A C 1
ATOM 684 O O . VAL A 1 95 ? 3.214 -3.408 -1.732 1.00 97.06 95 VAL A O 1
ATOM 687 N N . HIS A 1 96 ? 4.877 -4.116 -0.415 1.00 97.19 96 HIS A N 1
ATOM 688 C CA . HIS A 1 96 ? 3.993 -4.631 0.634 1.00 97.19 96 HIS A CA 1
ATOM 689 C C . HIS A 1 96 ? 3.138 -3.534 1.271 1.00 97.19 96 HIS A C 1
ATOM 691 O O . HIS A 1 96 ? 1.937 -3.744 1.486 1.00 97.19 96 HIS A O 1
ATOM 697 N N . MET A 1 97 ? 3.725 -2.364 1.535 1.00 97.44 97 MET A N 1
ATOM 698 C CA . MET A 1 97 ? 2.972 -1.199 1.999 1.00 97.44 97 MET A CA 1
ATOM 699 C C . MET A 1 97 ? 1.953 -0.751 0.946 1.00 97.44 97 MET A C 1
ATOM 701 O O . MET A 1 97 ? 0.783 -0.546 1.277 1.00 97.44 97 MET A O 1
ATOM 705 N N . LEU A 1 98 ? 2.351 -0.670 -0.328 1.00 97.50 98 LEU A N 1
ATOM 706 C CA . LEU A 1 98 ? 1.460 -0.261 -1.414 1.00 97.50 98 LEU A CA 1
ATOM 707 C C . LEU A 1 98 ? 0.251 -1.193 -1.574 1.00 97.50 98 LEU A C 1
ATOM 709 O O . LEU A 1 98 ? -0.878 -0.718 -1.706 1.00 97.50 98 LEU A O 1
ATOM 713 N N . LEU A 1 99 ? 0.464 -2.510 -1.515 1.00 96.25 99 LEU A N 1
ATOM 714 C CA . LEU A 1 99 ? -0.609 -3.506 -1.599 1.00 96.25 99 LEU A CA 1
ATOM 715 C C . LEU A 1 99 ? -1.653 -3.314 -0.489 1.00 96.25 99 LEU A C 1
ATOM 717 O O . LEU A 1 99 ? -2.854 -3.391 -0.748 1.00 96.25 99 LEU A O 1
ATOM 721 N N . GLN A 1 100 ? -1.218 -2.997 0.733 1.00 96.19 100 GLN A N 1
ATOM 722 C CA . GLN A 1 100 ? -2.142 -2.675 1.825 1.00 96.19 100 GLN A CA 1
ATOM 723 C C . GLN A 1 100 ? -2.902 -1.378 1.561 1.00 96.19 100 GLN A C 1
ATOM 725 O O . GLN A 1 100 ? -4.109 -1.324 1.787 1.00 96.19 100 GLN A O 1
ATOM 730 N N . VAL A 1 101 ? -2.223 -0.331 1.084 1.00 96.69 101 VAL A N 1
ATOM 731 C CA . VAL A 1 101 ? -2.860 0.960 0.781 1.00 96.69 101 VAL A CA 1
ATOM 732 C C . VAL A 1 101 ? -3.928 0.801 -0.299 1.00 96.69 101 VAL A C 1
ATOM 734 O O . VAL A 1 101 ? -5.023 1.346 -0.155 1.00 96.69 101 VAL A O 1
ATOM 737 N N . VAL A 1 102 ? -3.656 0.013 -1.341 1.00 94.69 102 VAL A N 1
ATOM 738 C CA . VAL A 1 102 ? -4.640 -0.337 -2.375 1.00 94.69 102 VAL A CA 1
ATOM 739 C C . VAL A 1 102 ? -5.867 -1.012 -1.760 1.00 94.69 102 VAL A C 1
ATOM 741 O O . VAL A 1 102 ? -6.993 -0.625 -2.070 1.00 94.69 102 VAL A O 1
ATOM 744 N N . GLU A 1 103 ? -5.669 -1.982 -0.863 1.00 93.44 103 GLU A N 1
ATOM 745 C CA . GLU A 1 103 ? -6.773 -2.673 -0.189 1.00 93.44 103 GLU A CA 1
ATOM 746 C C . GLU A 1 103 ? -7.599 -1.720 0.685 1.00 93.44 103 GLU A C 1
ATOM 748 O O . GLU A 1 103 ? -8.828 -1.710 0.628 1.00 93.44 103 GLU A O 1
ATOM 753 N N . ILE A 1 104 ? -6.934 -0.854 1.452 1.00 95.06 104 ILE A N 1
ATOM 754 C CA . ILE A 1 104 ? -7.578 0.172 2.281 1.00 95.06 104 ILE A CA 1
ATOM 755 C C . ILE A 1 104 ? -8.438 1.107 1.416 1.00 95.06 104 ILE A C 1
ATOM 757 O O . ILE A 1 104 ? -9.584 1.397 1.777 1.00 95.06 104 ILE A O 1
ATOM 761 N N . ARG A 1 105 ? -7.920 1.539 0.258 1.00 93.81 105 ARG A N 1
ATOM 762 C CA . ARG A 1 105 ? -8.586 2.483 -0.659 1.00 93.81 105 ARG A CA 1
ATOM 763 C C . ARG A 1 105 ? -9.832 1.925 -1.345 1.00 93.81 105 ARG A C 1
ATOM 765 O O . ARG A 1 105 ? -10.584 2.709 -1.927 1.00 93.81 105 ARG A O 1
ATOM 772 N N . LYS A 1 106 ? -10.100 0.618 -1.246 1.00 90.62 106 LYS A N 1
ATOM 773 C CA . LYS A 1 106 ? -11.388 0.034 -1.664 1.00 90.62 106 LYS A CA 1
ATOM 774 C C . LYS A 1 106 ? -12.547 0.501 -0.781 1.00 90.62 106 LYS A C 1
ATOM 776 O O . LYS A 1 106 ? -13.663 0.634 -1.268 1.00 90.62 106 LYS A O 1
ATOM 781 N N . CYS A 1 107 ? -12.276 0.768 0.497 1.00 89.75 107 CYS A N 1
ATOM 782 C CA . CYS A 1 107 ? -13.293 1.121 1.492 1.00 89.75 107 CYS A CA 1
ATOM 783 C C . CYS A 1 107 ? -13.124 2.539 2.057 1.00 89.75 107 CYS A C 1
ATOM 785 O O . CYS A 1 107 ? -14.066 3.082 2.629 1.00 89.75 107 CYS A O 1
ATOM 787 N N . LEU A 1 108 ? -11.933 3.137 1.940 1.00 90.75 108 LEU A N 1
ATOM 788 C CA . LEU A 1 108 ? -11.631 4.458 2.485 1.00 90.75 108 LEU A CA 1
ATOM 789 C C . LEU A 1 108 ? -10.690 5.231 1.562 1.00 90.75 108 LEU A C 1
ATOM 791 O O . LEU A 1 108 ? -9.491 4.965 1.537 1.00 90.75 108 LEU A O 1
ATOM 795 N N . ARG A 1 109 ? -11.227 6.230 0.858 1.00 91.00 109 ARG A N 1
ATOM 796 C CA . ARG A 1 109 ? -10.440 7.202 0.088 1.00 91.00 109 ARG A CA 1
ATOM 797 C C . ARG A 1 109 ? -10.442 8.547 0.801 1.00 91.00 109 ARG A C 1
ATOM 799 O O . ARG A 1 109 ? -11.498 9.107 1.080 1.00 91.00 109 ARG A O 1
ATOM 806 N N . ASN A 1 110 ? -9.255 9.026 1.144 1.00 90.94 110 ASN A N 1
ATOM 807 C CA . ASN A 1 110 ? -9.020 10.347 1.716 1.00 90.94 110 ASN A CA 1
ATOM 808 C C . ASN A 1 110 ? -7.565 10.788 1.489 1.00 90.94 110 ASN A C 1
ATOM 810 O O . ASN A 1 110 ? -6.696 9.971 1.173 1.00 90.94 110 ASN A O 1
ATOM 814 N N . GLN A 1 111 ? -7.286 12.056 1.800 1.00 90.50 111 GLN A N 1
ATOM 815 C CA . GLN A 1 111 ? -5.965 12.679 1.663 1.00 90.50 111 GLN A CA 1
ATOM 816 C C . GLN A 1 111 ? -4.820 11.861 2.281 1.00 90.50 111 GLN A C 1
ATOM 818 O O . GLN A 1 111 ? -3.704 11.850 1.773 1.00 90.50 111 GLN A O 1
ATOM 823 N N . SER A 1 112 ? -5.068 11.155 3.383 1.00 89.81 112 SER A N 1
ATOM 824 C CA . SER A 1 112 ? -4.029 10.358 4.027 1.00 89.81 112 SER A CA 1
ATOM 825 C C . SER A 1 112 ? -3.738 9.064 3.283 1.00 89.81 112 SER A C 1
ATOM 827 O O . SER A 1 112 ? -2.571 8.702 3.154 1.00 89.81 112 SER A O 1
ATOM 829 N N . THR A 1 113 ? -4.768 8.382 2.782 1.00 93.31 113 THR A N 1
ATOM 830 C CA . THR A 1 113 ? -4.575 7.217 1.912 1.00 93.31 113 THR A CA 1
ATOM 831 C C . THR A 1 113 ? -3.953 7.605 0.576 1.00 93.31 113 THR A C 1
ATOM 833 O O . THR A 1 113 ? -3.146 6.841 0.058 1.00 93.31 113 THR A O 1
ATOM 836 N N . ASP A 1 114 ? -4.239 8.807 0.067 1.00 93.12 114 ASP A N 1
ATOM 837 C CA . ASP A 1 114 ? -3.607 9.325 -1.149 1.00 93.12 114 ASP A CA 1
ATOM 838 C C . ASP A 1 114 ? -2.131 9.668 -0.910 1.00 93.12 114 ASP A C 1
ATOM 840 O O . ASP A 1 114 ? -1.279 9.285 -1.708 1.00 93.12 114 ASP A O 1
ATOM 844 N N . ARG A 1 115 ? -1.794 10.281 0.235 1.00 93.62 115 ARG A N 1
ATOM 845 C CA . ARG A 1 115 ? -0.396 10.517 0.633 1.00 93.62 115 ARG A CA 1
ATOM 846 C C . ARG A 1 115 ? 0.381 9.212 0.796 1.00 93.62 115 ARG A C 1
ATOM 848 O O . ARG A 1 115 ? 1.500 9.123 0.308 1.00 93.62 115 ARG A O 1
ATOM 855 N N . MET A 1 116 ? -0.195 8.199 1.451 1.00 94.94 116 MET A N 1
ATOM 856 C CA . MET A 1 116 ? 0.456 6.886 1.575 1.00 94.94 116 MET A CA 1
ATOM 857 C C . MET A 1 116 ? 0.647 6.215 0.213 1.00 94.94 116 MET A C 1
ATOM 859 O O . MET A 1 116 ? 1.700 5.632 -0.031 1.00 94.94 116 MET A O 1
ATOM 863 N N . MET A 1 117 ? -0.346 6.321 -0.675 1.00 95.62 117 MET A N 1
ATOM 864 C CA . MET A 1 117 ? -0.266 5.795 -2.036 1.00 95.62 117 MET A CA 1
ATOM 865 C C . MET A 1 117 ? 0.897 6.441 -2.792 1.00 95.62 117 MET A C 1
ATOM 867 O O . MET A 1 117 ? 1.767 5.733 -3.287 1.00 95.62 117 MET A O 1
ATOM 871 N N . ALA A 1 118 ? 0.939 7.775 -2.830 1.00 95.12 118 ALA A N 1
ATOM 872 C CA . ALA A 1 118 ? 1.985 8.531 -3.511 1.00 95.12 118 ALA A CA 1
ATOM 873 C C . ALA A 1 118 ? 3.377 8.228 -2.938 1.00 95.12 118 ALA A C 1
ATOM 875 O O . ALA A 1 118 ? 4.306 7.970 -3.699 1.00 95.12 118 ALA A O 1
ATOM 876 N N . LEU A 1 119 ? 3.497 8.179 -1.607 1.00 96.06 119 LEU A N 1
ATOM 877 C CA . LEU A 1 119 ? 4.735 7.825 -0.915 1.00 96.06 119 LEU A CA 1
ATOM 878 C C . LEU A 1 119 ? 5.257 6.452 -1.363 1.00 96.06 119 LEU A C 1
ATOM 880 O O . LEU A 1 119 ? 6.425 6.327 -1.719 1.00 96.06 119 LEU A O 1
ATOM 884 N N . CYS A 1 120 ? 4.397 5.429 -1.374 1.00 97.38 120 CYS A N 1
ATOM 885 C CA . CYS A 1 120 ? 4.804 4.076 -1.751 1.00 97.38 120 CYS A CA 1
ATOM 886 C C . CYS A 1 120 ? 5.106 3.961 -3.252 1.00 97.38 120 CYS A C 1
ATOM 888 O O . CYS A 1 120 ? 6.081 3.319 -3.627 1.00 97.38 120 CYS A O 1
ATOM 890 N N . VAL A 1 121 ? 4.307 4.594 -4.117 1.00 96.44 121 VAL A N 1
ATOM 891 C CA . VAL A 1 121 ? 4.547 4.600 -5.570 1.00 96.44 121 VAL A CA 1
ATOM 892 C C . VAL A 1 121 ? 5.887 5.266 -5.887 1.00 96.44 121 VAL A C 1
ATOM 894 O O . VAL A 1 121 ? 6.683 4.680 -6.616 1.00 96.44 121 VAL A O 1
ATOM 897 N N . HIS A 1 122 ? 6.165 6.442 -5.320 1.00 95.25 122 HIS A N 1
ATOM 898 C CA . HIS A 1 122 ? 7.433 7.140 -5.534 1.00 95.25 122 HIS A CA 1
ATOM 899 C C . HIS A 1 122 ? 8.618 6.320 -5.016 1.00 95.25 122 HIS A C 1
ATOM 901 O O . HIS A 1 122 ? 9.617 6.164 -5.712 1.00 95.25 122 HIS A O 1
ATOM 907 N N . ALA A 1 123 ? 8.481 5.736 -3.822 1.00 96.19 123 ALA A N 1
ATOM 908 C CA . ALA A 1 123 ? 9.471 4.838 -3.244 1.00 96.19 123 ALA A CA 1
ATOM 909 C C . ALA A 1 123 ? 9.785 3.646 -4.169 1.00 96.19 123 ALA A C 1
ATOM 911 O O . ALA A 1 123 ? 10.946 3.273 -4.327 1.00 96.19 123 ALA A O 1
ATOM 912 N N . ILE A 1 124 ? 8.778 3.041 -4.798 1.00 96.50 124 ILE A N 1
ATOM 913 C CA . ILE A 1 124 ? 9.010 1.953 -5.754 1.00 96.50 124 ILE A CA 1
ATOM 914 C C . ILE A 1 124 ? 9.656 2.498 -7.031 1.00 96.50 124 ILE A C 1
ATOM 916 O O . ILE A 1 124 ? 10.628 1.923 -7.505 1.00 96.50 124 ILE A O 1
ATOM 920 N N . ALA A 1 125 ? 9.169 3.602 -7.596 1.00 93.88 125 ALA A N 1
ATOM 921 C CA . ALA A 1 125 ? 9.721 4.161 -8.832 1.00 93.88 125 ALA A CA 1
ATOM 922 C C . ALA A 1 125 ? 11.222 4.494 -8.700 1.00 93.88 125 ALA A C 1
ATOM 924 O O . ALA A 1 125 ? 12.020 4.083 -9.539 1.00 93.88 125 ALA A O 1
ATOM 925 N N . SER A 1 126 ? 11.626 5.121 -7.593 1.00 93.06 126 SER A N 1
ATOM 926 C CA . SER A 1 126 ? 13.014 5.538 -7.344 1.00 93.06 126 SER A CA 1
ATOM 927 C C . SER A 1 126 ? 14.003 4.386 -7.117 1.00 93.06 126 SER A C 1
ATOM 929 O O . SER A 1 126 ? 15.196 4.626 -6.955 1.00 93.06 126 SER A O 1
ATOM 931 N N . ARG A 1 127 ? 13.521 3.142 -7.010 1.00 93.00 127 ARG A N 1
ATOM 932 C CA . ARG A 1 127 ? 14.332 1.944 -6.727 1.00 93.00 127 ARG A CA 1
ATOM 933 C C . ARG A 1 127 ? 14.606 1.094 -7.966 1.00 93.00 127 ARG A C 1
ATOM 935 O O . ARG A 1 127 ? 15.162 0.011 -7.833 1.00 93.00 127 ARG A O 1
ATOM 942 N N . TYR A 1 128 ? 14.206 1.543 -9.154 1.00 89.25 128 TYR A N 1
ATOM 943 C CA . TYR A 1 128 ? 14.594 0.872 -10.392 1.00 89.25 128 TYR A CA 1
ATOM 944 C C . TYR A 1 128 ? 16.138 0.898 -10.560 1.00 89.25 128 TYR A C 1
ATOM 946 O O . TYR A 1 128 ? 16.738 1.945 -10.305 1.00 89.25 128 TYR A O 1
ATOM 954 N N . PRO A 1 129 ? 16.802 -0.186 -11.023 1.00 91.25 129 PRO A N 1
ATOM 955 C CA . PRO A 1 129 ? 16.247 -1.457 -11.503 1.00 91.25 129 PRO A CA 1
ATOM 956 C C . PRO A 1 129 ? 15.750 -2.388 -10.390 1.00 91.25 129 PRO A C 1
ATOM 958 O O . PRO A 1 129 ? 16.329 -2.462 -9.311 1.00 91.25 129 PRO A O 1
ATOM 961 N N . TYR A 1 130 ? 14.676 -3.128 -10.677 1.00 91.38 130 TYR A N 1
ATOM 962 C CA . TYR A 1 130 ? 14.029 -4.025 -9.717 1.00 91.38 130 TYR A CA 1
ATOM 963 C C . TYR A 1 130 ? 14.684 -5.405 -9.664 1.00 91.38 130 TYR A C 1
ATOM 965 O O . TYR A 1 130 ? 14.967 -6.005 -10.700 1.00 91.38 130 TYR A O 1
ATOM 973 N N . ASP A 1 131 ? 14.831 -5.953 -8.458 1.00 90.56 131 ASP A N 1
ATOM 974 C CA . ASP A 1 131 ? 15.153 -7.367 -8.283 1.00 90.56 131 ASP A CA 1
ATOM 975 C C . ASP A 1 131 ? 13.941 -8.279 -8.577 1.00 90.56 131 ASP A C 1
ATOM 977 O O . ASP A 1 131 ? 12.789 -7.844 -8.710 1.00 90.56 131 ASP A O 1
ATOM 981 N N . ALA A 1 132 ? 14.209 -9.581 -8.712 1.00 88.31 132 ALA A N 1
ATOM 982 C CA . ALA A 1 132 ? 13.187 -10.566 -9.057 1.00 88.31 132 ALA A CA 1
ATOM 983 C C . ALA A 1 132 ? 12.092 -10.691 -7.981 1.00 88.31 132 ALA A C 1
ATOM 985 O O . ALA A 1 132 ? 10.919 -10.873 -8.323 1.00 88.31 132 ALA A O 1
ATOM 986 N N . SER A 1 133 ? 12.449 -10.572 -6.696 1.00 91.31 133 SER A N 1
ATOM 987 C CA . SER A 1 133 ? 11.502 -10.609 -5.574 1.00 91.31 133 SER A CA 1
ATOM 988 C C . SER A 1 133 ? 10.540 -9.425 -5.622 1.00 91.31 133 SER A C 1
ATOM 990 O O . SER A 1 133 ? 9.323 -9.636 -5.643 1.00 91.31 133 SER A O 1
ATOM 992 N N . THR A 1 134 ? 11.061 -8.212 -5.791 1.00 93.56 134 THR A N 1
ATOM 993 C CA . THR A 1 134 ? 10.290 -6.970 -5.872 1.00 93.56 134 THR A CA 1
ATOM 994 C C . THR A 1 134 ? 9.354 -7.032 -7.068 1.00 93.56 134 THR A C 1
ATOM 996 O O . THR A 1 134 ? 8.154 -6.781 -6.931 1.00 93.56 134 THR A O 1
ATOM 999 N N . MET A 1 135 ? 9.846 -7.448 -8.241 1.00 90.94 135 MET A N 1
ATOM 1000 C CA . MET A 1 135 ? 8.987 -7.562 -9.420 1.00 90.94 135 MET A CA 1
ATOM 1001 C C . MET A 1 135 ? 7.878 -8.606 -9.232 1.00 90.94 135 MET A C 1
ATOM 1003 O O . MET A 1 135 ? 6.738 -8.372 -9.636 1.00 90.94 135 MET A O 1
ATOM 1007 N N . SER A 1 136 ? 8.165 -9.731 -8.569 1.00 89.81 136 SER A N 1
ATOM 1008 C CA . SER A 1 136 ? 7.149 -10.749 -8.259 1.00 89.81 136 SER A CA 1
ATOM 1009 C C . SER A 1 136 ? 6.012 -10.222 -7.367 1.00 89.81 136 SER A C 1
ATOM 1011 O O . SER A 1 136 ? 4.903 -10.769 -7.368 1.00 89.81 136 SER A O 1
ATOM 1013 N N . LEU A 1 137 ? 6.266 -9.147 -6.616 1.00 92.44 137 LEU A N 1
ATOM 1014 C CA . LEU A 1 137 ? 5.257 -8.426 -5.850 1.00 92.44 137 LEU A CA 1
ATOM 1015 C C . LEU A 1 137 ? 4.582 -7.333 -6.688 1.00 92.44 137 LEU A C 1
ATOM 1017 O O . LEU A 1 137 ? 3.360 -7.201 -6.614 1.00 92.44 137 LEU A O 1
ATOM 1021 N N . ILE A 1 138 ? 5.331 -6.598 -7.519 1.00 92.31 138 ILE A N 1
ATOM 1022 C CA . ILE A 1 138 ? 4.801 -5.549 -8.410 1.00 92.31 138 ILE A CA 1
ATOM 1023 C C . ILE A 1 138 ? 3.720 -6.108 -9.344 1.00 92.31 138 ILE A C 1
ATOM 1025 O O . ILE A 1 138 ? 2.693 -5.460 -9.538 1.00 92.31 138 ILE A O 1
ATOM 1029 N N . VAL A 1 139 ? 3.879 -7.334 -9.856 1.00 88.50 139 VAL A N 1
ATOM 1030 C CA . VAL A 1 139 ? 2.862 -7.981 -10.715 1.00 88.50 139 VAL A CA 1
ATOM 1031 C C . VAL A 1 139 ? 1.523 -8.247 -10.017 1.00 88.50 139 VAL A C 1
ATOM 1033 O O . VAL A 1 139 ? 0.532 -8.537 -10.681 1.00 88.50 139 VAL A O 1
ATOM 1036 N N . LYS A 1 140 ? 1.463 -8.148 -8.682 1.00 90.56 140 LYS A N 1
ATOM 1037 C CA . LYS A 1 140 ? 0.222 -8.287 -7.900 1.00 90.56 140 LYS A CA 1
ATOM 1038 C C . LYS A 1 140 ? -0.533 -6.963 -7.747 1.00 90.56 140 LYS A C 1
ATOM 1040 O O . LYS A 1 140 ? -1.648 -6.964 -7.226 1.00 90.56 140 LYS A O 1
ATOM 1045 N N . LEU A 1 141 ? 0.069 -5.840 -8.142 1.00 92.12 141 LEU A N 1
ATOM 1046 C CA . LEU A 1 141 ? -0.558 -4.525 -8.057 1.00 92.12 141 LEU A CA 1
ATOM 1047 C C . LEU A 1 141 ? -1.708 -4.393 -9.068 1.00 92.12 141 LEU A C 1
ATOM 1049 O O . LEU A 1 141 ? -1.716 -5.059 -10.105 1.00 92.12 141 LEU A O 1
ATOM 1053 N N . PRO A 1 142 ? -2.677 -3.500 -8.810 1.00 91.19 142 PRO A N 1
ATOM 1054 C CA . PRO A 1 142 ? -3.623 -3.092 -9.836 1.00 91.19 142 PRO A CA 1
ATOM 1055 C C . PRO A 1 142 ? -2.907 -2.538 -11.072 1.00 91.19 142 PRO A C 1
ATOM 1057 O O . PRO A 1 142 ? -1.871 -1.877 -10.971 1.00 91.19 142 PRO A O 1
ATOM 1060 N N . PHE A 1 143 ? -3.486 -2.793 -12.242 1.00 86.81 143 PHE A N 1
ATOM 1061 C CA . PHE A 1 143 ? -2.908 -2.426 -13.535 1.00 86.81 143 PHE A CA 1
ATOM 1062 C C . PHE A 1 143 ? -2.619 -0.922 -13.668 1.00 86.81 143 PHE A C 1
ATOM 1064 O O . PHE A 1 143 ? -1.559 -0.530 -14.144 1.00 86.81 143 PHE A O 1
ATOM 1071 N N . ASP A 1 144 ? -3.546 -0.079 -13.222 1.00 88.81 144 ASP A N 1
ATOM 1072 C CA . ASP A 1 144 ? -3.428 1.381 -13.210 1.00 88.81 144 ASP A CA 1
ATOM 1073 C C . ASP A 1 144 ? -2.273 1.866 -12.322 1.00 88.81 144 ASP A C 1
ATOM 1075 O O . ASP A 1 144 ? -1.529 2.773 -12.698 1.00 88.81 144 ASP A O 1
ATOM 1079 N N . VAL A 1 145 ? -2.078 1.218 -11.174 1.00 92.56 145 VAL A N 1
ATOM 1080 C CA . VAL A 1 145 ? -0.985 1.522 -10.243 1.00 92.56 145 VAL A CA 1
ATOM 1081 C C . VAL A 1 145 ? 0.363 1.133 -10.840 1.00 92.56 145 VAL A C 1
ATOM 1083 O O . VAL A 1 145 ? 1.307 1.921 -10.790 1.00 92.56 145 VAL A O 1
ATOM 1086 N N . PHE A 1 146 ? 0.445 -0.056 -11.439 1.00 90.94 146 PHE A N 1
ATOM 1087 C CA . PHE A 1 146 ? 1.642 -0.510 -12.141 1.00 90.94 1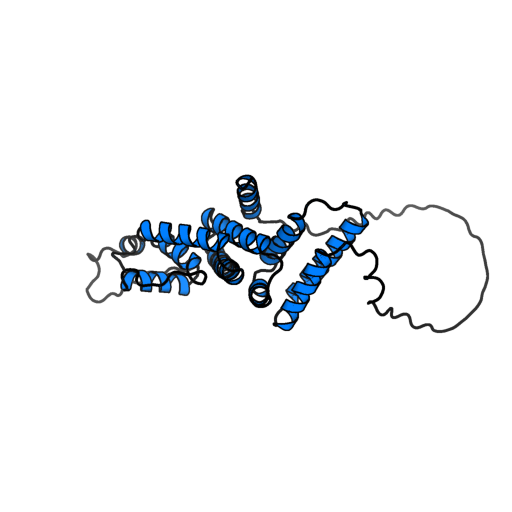46 PHE A CA 1
ATOM 1088 C C . PHE A 1 146 ? 2.036 0.450 -13.267 1.00 90.94 146 PHE A C 1
ATOM 1090 O O . PHE A 1 146 ? 3.184 0.896 -13.319 1.00 90.94 146 PHE A O 1
ATOM 1097 N N . LEU A 1 147 ? 1.083 0.825 -14.129 1.00 87.25 147 LEU A N 1
ATOM 1098 C CA . LEU A 1 147 ? 1.348 1.774 -15.208 1.00 87.25 147 LEU A CA 1
ATOM 1099 C C . LEU A 1 147 ? 1.891 3.094 -14.669 1.00 87.25 147 LEU A C 1
ATOM 1101 O O . LEU A 1 147 ? 2.870 3.607 -15.205 1.00 87.25 147 LEU A O 1
ATOM 1105 N N . HIS A 1 148 ? 1.317 3.613 -13.586 1.00 89.94 148 HIS A N 1
ATOM 1106 C CA . HIS A 1 148 ? 1.802 4.856 -13.006 1.00 89.94 148 HIS A CA 1
ATOM 1107 C C . HIS A 1 148 ? 3.247 4.754 -12.493 1.00 89.94 148 HIS A C 1
ATOM 1109 O O . HIS A 1 148 ? 4.055 5.632 -12.787 1.00 89.94 148 HIS A O 1
ATOM 1115 N N . ILE A 1 149 ? 3.603 3.668 -11.796 1.00 92.00 149 ILE A N 1
ATOM 1116 C CA . ILE A 1 149 ? 4.987 3.427 -11.356 1.00 92.00 149 ILE A CA 1
ATOM 1117 C C . ILE A 1 149 ? 5.927 3.424 -12.564 1.00 92.00 149 ILE A C 1
ATOM 1119 O O . ILE A 1 149 ? 6.930 4.129 -12.569 1.00 92.00 149 ILE A O 1
ATOM 1123 N N . THR A 1 150 ? 5.580 2.683 -13.619 1.00 87.44 150 THR A N 1
ATOM 1124 C CA . THR A 1 150 ? 6.433 2.581 -14.814 1.00 87.44 150 THR A CA 1
ATOM 1125 C C . THR A 1 150 ? 6.567 3.915 -15.544 1.00 87.44 150 THR A C 1
ATOM 1127 O O . THR A 1 150 ? 7.649 4.247 -16.013 1.00 87.44 150 THR A O 1
ATOM 1130 N N . GLN A 1 151 ? 5.510 4.730 -15.588 1.00 84.88 151 GLN A N 1
ATOM 1131 C CA . GLN A 1 151 ? 5.574 6.085 -16.133 1.00 84.88 151 GLN A CA 1
ATOM 1132 C C . GLN A 1 151 ? 6.529 6.975 -15.337 1.00 84.88 151 GLN A C 1
ATOM 1134 O O . GLN A 1 151 ? 7.299 7.706 -15.949 1.00 84.88 151 GLN A O 1
ATOM 1139 N N . LEU A 1 152 ? 6.511 6.903 -14.002 1.00 88.81 152 LEU A N 1
ATOM 1140 C CA . LEU A 1 152 ? 7.459 7.648 -13.171 1.00 88.81 152 LEU A CA 1
ATOM 1141 C C . LEU A 1 152 ? 8.900 7.223 -13.462 1.00 88.81 152 LEU A C 1
ATOM 1143 O O . LEU A 1 152 ? 9.727 8.083 -13.737 1.00 88.81 152 LEU A O 1
ATOM 1147 N N . VAL A 1 153 ? 9.175 5.916 -13.513 1.00 87.94 153 VAL A N 1
ATOM 1148 C CA . VAL A 1 153 ? 10.510 5.387 -13.855 1.00 87.94 153 VAL A CA 1
ATOM 1149 C C . VAL A 1 153 ? 10.988 5.894 -15.223 1.00 87.94 153 VAL A C 1
ATOM 1151 O O . VAL A 1 153 ? 12.149 6.257 -15.385 1.00 87.94 153 VAL A O 1
ATOM 1154 N N . LEU A 1 154 ? 10.093 5.950 -16.216 1.00 80.62 154 LEU A N 1
ATOM 1155 C CA . LEU A 1 154 ? 10.408 6.435 -17.566 1.00 80.62 154 LEU A CA 1
ATOM 1156 C C . LEU A 1 154 ? 10.582 7.960 -17.652 1.00 80.62 154 LEU A C 1
ATOM 1158 O O . LEU A 1 154 ? 11.198 8.444 -18.604 1.00 80.62 154 LEU A O 1
ATOM 1162 N N . ASN A 1 155 ? 9.999 8.714 -16.722 1.00 80.00 155 ASN A N 1
ATOM 1163 C CA . ASN A 1 155 ? 10.042 10.177 -16.704 1.00 80.00 155 ASN A CA 1
ATOM 1164 C C . ASN A 1 155 ? 11.187 10.731 -15.848 1.00 80.00 155 ASN A C 1
ATOM 1166 O O . ASN A 1 155 ? 11.600 11.861 -16.077 1.00 80.00 155 ASN A O 1
ATOM 1170 N N . ASP A 1 156 ? 11.703 9.954 -14.895 1.00 74.69 156 ASP A N 1
ATOM 1171 C CA . ASP A 1 156 ? 12.768 10.375 -13.972 1.00 74.69 156 ASP A CA 1
ATOM 1172 C C . ASP A 1 156 ? 14.157 10.467 -14.640 1.00 74.69 156 ASP A C 1
ATOM 1174 O O . ASP A 1 156 ? 15.130 10.916 -14.037 1.00 74.69 156 ASP A O 1
ATOM 1178 N N . ARG A 1 157 ? 14.280 10.069 -15.916 1.00 62.75 157 ARG A N 1
ATOM 1179 C CA . ARG A 1 157 ? 15.525 10.234 -16.676 1.00 62.75 157 ARG A CA 1
ATOM 1180 C C . ARG A 1 157 ? 15.567 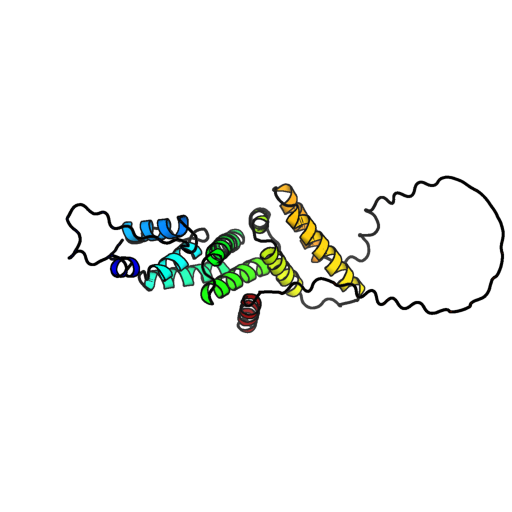11.583 -17.403 1.00 62.75 157 ARG A C 1
ATOM 1182 O O . ARG A 1 157 ? 14.609 11.920 -18.104 1.00 62.75 157 ARG A O 1
ATOM 1189 N N . PRO A 1 158 ? 16.680 12.336 -17.293 1.00 54.25 158 PRO A N 1
ATOM 1190 C CA . PRO A 1 158 ? 16.849 13.602 -17.994 1.00 54.25 158 PRO A CA 1
ATOM 1191 C C . PRO A 1 158 ? 16.724 13.381 -19.504 1.00 54.25 158 PRO A C 1
ATOM 1193 O O . PRO A 1 158 ? 17.274 12.425 -20.045 1.00 54.25 158 PRO A O 1
ATOM 1196 N N . HIS A 1 159 ? 15.949 14.255 -20.150 1.00 51.78 159 HIS A N 1
ATOM 1197 C CA . HIS A 1 159 ? 15.618 14.250 -21.573 1.00 51.78 159 HIS A CA 1
ATOM 1198 C C . HIS A 1 159 ? 16.783 13.804 -22.475 1.00 51.78 159 HIS A C 1
ATOM 1200 O O . HIS A 1 159 ? 17.661 14.600 -22.795 1.00 51.78 159 HIS A O 1
ATOM 1206 N N . HIS A 1 160 ? 16.745 12.556 -22.945 1.00 49.47 160 HIS A N 1
ATOM 1207 C CA . HIS A 1 160 ? 17.402 12.184 -24.193 1.00 49.47 160 HIS A CA 1
ATOM 1208 C C . HIS A 1 160 ? 16.428 12.465 -25.337 1.00 49.47 160 HIS A C 1
ATOM 1210 O O . HIS A 1 160 ? 15.252 12.100 -25.261 1.00 49.47 160 HIS A O 1
ATOM 1216 N N . ASP A 1 161 ? 16.926 13.194 -26.335 1.00 52.19 161 ASP A N 1
ATOM 1217 C CA . ASP A 1 161 ? 16.208 13.831 -27.437 1.00 52.19 161 ASP A CA 1
ATOM 1218 C C . ASP A 1 161 ? 14.905 13.128 -27.844 1.00 52.19 161 ASP A C 1
ATOM 1220 O O . ASP A 1 161 ? 14.880 12.009 -28.374 1.00 52.19 161 ASP A O 1
ATOM 1224 N N . ALA A 1 162 ? 13.793 13.827 -27.599 1.00 54.38 162 ALA A N 1
ATOM 1225 C CA . ALA A 1 162 ? 12.453 13.432 -28.009 1.00 54.38 162 ALA A CA 1
ATOM 1226 C C . ALA A 1 162 ? 12.310 13.567 -29.532 1.00 54.38 162 ALA A C 1
ATOM 1228 O O . ALA A 1 162 ? 11.628 14.449 -30.048 1.00 54.38 162 ALA A O 1
ATOM 1229 N N . THR A 1 163 ? 12.973 12.688 -30.277 1.00 58.03 163 THR A N 1
ATOM 1230 C CA . THR A 1 163 ? 12.678 12.495 -31.695 1.00 58.03 163 THR A CA 1
ATOM 1231 C C . THR A 1 163 ? 11.321 11.795 -31.827 1.00 58.03 163 THR A C 1
ATOM 1233 O O . THR A 1 163 ? 10.941 10.986 -30.977 1.00 58.03 163 THR A O 1
ATOM 1236 N N . ALA A 1 164 ? 10.562 12.078 -32.892 1.00 53.78 164 ALA A N 1
ATOM 1237 C CA . ALA A 1 164 ? 9.247 11.459 -33.118 1.00 53.78 164 ALA A CA 1
ATOM 1238 C C . ALA A 1 164 ? 9.307 9.914 -33.109 1.00 53.78 164 ALA A C 1
ATOM 1240 O O . ALA A 1 164 ? 8.406 9.257 -32.589 1.00 53.78 164 ALA A O 1
ATOM 1241 N N . ASN A 1 165 ? 10.417 9.338 -33.584 1.00 55.50 165 ASN A N 1
ATOM 1242 C CA . ASN A 1 165 ? 10.679 7.896 -33.546 1.00 55.50 165 ASN A CA 1
ATOM 1243 C C . ASN A 1 165 ? 10.814 7.357 -32.111 1.00 55.50 165 ASN A C 1
ATOM 1245 O O . ASN A 1 165 ? 10.334 6.263 -31.820 1.00 55.50 165 ASN A O 1
ATOM 1249 N N . ASN A 1 166 ? 11.403 8.138 -31.202 1.00 67.12 166 ASN A N 1
ATOM 1250 C CA . ASN A 1 166 ? 11.529 7.793 -29.787 1.00 67.12 166 ASN A CA 1
ATOM 1251 C C . ASN A 1 166 ? 10.155 7.812 -29.089 1.00 67.12 166 ASN A C 1
ATOM 1253 O O . ASN A 1 166 ? 9.836 6.927 -28.298 1.00 67.12 166 ASN A O 1
ATOM 1257 N N . VAL A 1 167 ? 9.279 8.757 -29.452 1.00 69.50 167 VAL A N 1
ATOM 1258 C CA . VAL A 1 167 ? 7.905 8.818 -28.920 1.00 69.50 167 VAL A CA 1
ATOM 1259 C C . VAL A 1 167 ? 7.084 7.595 -29.337 1.00 69.50 167 VAL A C 1
ATOM 1261 O O . VAL A 1 167 ? 6.462 6.962 -28.483 1.00 69.50 167 VAL A O 1
ATOM 1264 N N . VAL A 1 168 ? 7.106 7.220 -30.621 1.00 69.50 168 VAL A N 1
ATOM 1265 C CA . VAL A 1 168 ? 6.378 6.036 -31.115 1.00 69.50 168 VAL A CA 1
ATOM 1266 C C . VAL A 1 168 ? 6.927 4.754 -30.485 1.00 69.50 168 VAL A C 1
ATOM 1268 O O . VAL A 1 168 ? 6.146 3.940 -29.996 1.00 69.50 168 VAL A O 1
ATOM 1271 N N . ALA A 1 169 ? 8.252 4.592 -30.415 1.00 68.56 169 ALA A N 1
ATOM 1272 C CA . ALA A 1 169 ? 8.875 3.437 -29.768 1.00 68.56 169 ALA A CA 1
ATOM 1273 C C . ALA A 1 169 ? 8.480 3.323 -28.284 1.00 68.56 169 ALA A C 1
ATOM 1275 O O . ALA A 1 169 ? 8.095 2.241 -27.833 1.00 68.56 169 ALA A O 1
ATOM 1276 N N . ARG A 1 170 ? 8.479 4.442 -27.543 1.00 69.94 170 ARG A N 1
ATOM 1277 C CA . ARG A 1 170 ? 8.026 4.494 -26.143 1.00 69.94 170 ARG A CA 1
ATOM 1278 C C . ARG A 1 170 ? 6.554 4.119 -25.995 1.00 69.94 170 ARG A C 1
ATOM 1280 O O . ARG A 1 170 ? 6.229 3.349 -25.097 1.00 69.94 170 ARG A O 1
ATOM 1287 N N . LEU A 1 171 ? 5.671 4.615 -26.864 1.00 74.38 171 LEU A N 1
ATOM 1288 C CA . LEU A 1 171 ? 4.244 4.266 -26.845 1.00 74.38 171 LEU A CA 1
ATOM 1289 C C . LEU A 1 171 ? 4.013 2.781 -27.157 1.00 74.38 171 LEU A C 1
ATOM 1291 O O . LEU A 1 171 ? 3.272 2.113 -26.436 1.00 74.38 171 LEU A O 1
ATOM 1295 N N . CYS A 1 172 ? 4.679 2.243 -28.181 1.00 72.94 172 CYS A N 1
ATOM 1296 C CA . CYS A 1 172 ? 4.596 0.827 -28.544 1.00 72.94 172 CYS A CA 1
ATOM 1297 C C . CYS A 1 172 ? 5.079 -0.074 -27.406 1.00 72.94 172 CYS A C 1
ATOM 1299 O O . CYS A 1 172 ? 4.422 -1.054 -27.057 1.00 72.94 172 CYS A O 1
ATOM 1301 N N . ALA A 1 173 ? 6.202 0.270 -26.784 1.00 71.25 173 ALA A N 1
ATOM 1302 C CA . ALA A 1 173 ? 6.745 -0.530 -25.705 1.00 71.25 173 ALA A CA 1
ATOM 1303 C C . ALA A 1 173 ? 5.971 -0.344 -24.381 1.00 71.25 173 ALA A C 1
ATOM 1305 O O . ALA A 1 173 ? 5.832 -1.312 -23.637 1.00 71.25 173 ALA A O 1
ATOM 1306 N N . GLN A 1 174 ? 5.339 0.811 -24.126 1.00 76.38 174 GLN A N 1
ATOM 1307 C CA . GLN A 1 174 ? 4.333 0.960 -23.059 1.00 76.38 174 GLN A CA 1
ATOM 1308 C C . GLN A 1 174 ? 3.086 0.098 -23.309 1.00 76.38 174 GLN A C 1
ATOM 1310 O O . GLN A 1 174 ? 2.579 -0.533 -22.380 1.00 76.38 174 GLN A O 1
ATOM 1315 N N . ALA A 1 175 ? 2.598 0.032 -24.551 1.00 78.94 175 ALA A N 1
ATOM 1316 C CA . ALA A 1 175 ? 1.483 -0.838 -24.921 1.00 78.94 175 ALA A CA 1
ATOM 1317 C C . ALA A 1 175 ? 1.848 -2.323 -24.755 1.00 78.94 175 ALA A C 1
ATOM 1319 O O . ALA A 1 175 ? 1.056 -3.098 -24.211 1.00 78.94 175 ALA A O 1
ATOM 1320 N N . HIS A 1 176 ? 3.069 -2.707 -25.136 1.00 78.50 176 HIS A N 1
ATOM 1321 C CA . HIS A 1 176 ? 3.584 -4.056 -24.922 1.00 78.50 176 HIS A CA 1
ATOM 1322 C C . HIS A 1 176 ? 3.728 -4.379 -23.428 1.00 78.50 176 HIS A C 1
ATOM 1324 O O . HIS A 1 176 ? 3.233 -5.408 -22.977 1.00 78.50 176 HIS A O 1
ATOM 1330 N N . LEU A 1 177 ? 4.295 -3.472 -22.628 1.00 81.69 177 LEU A N 1
ATOM 1331 C CA . LEU A 1 177 ? 4.389 -3.607 -21.171 1.00 81.69 177 LEU A CA 1
ATOM 1332 C C . LEU A 1 177 ? 3.004 -3.815 -20.540 1.00 81.69 177 LEU A C 1
ATOM 1334 O O . LEU A 1 177 ? 2.812 -4.713 -19.718 1.00 81.69 177 LEU A O 1
ATOM 1338 N N . ALA A 1 178 ? 2.015 -3.030 -20.974 1.00 80.56 178 ALA A N 1
ATOM 1339 C CA . ALA A 1 178 ? 0.632 -3.171 -20.546 1.00 80.56 178 ALA A CA 1
ATOM 1340 C C . ALA A 1 178 ? 0.039 -4.545 -20.902 1.00 80.56 178 ALA A C 1
ATOM 1342 O O . ALA A 1 178 ? -0.663 -5.154 -20.089 1.00 80.56 178 ALA A O 1
ATOM 1343 N N . GLN A 1 179 ? 0.312 -5.042 -22.108 1.00 81.38 179 GLN A N 1
ATOM 1344 C CA . GLN A 1 179 ? -0.147 -6.351 -22.569 1.00 81.38 179 GLN A CA 1
ATOM 1345 C C . GLN A 1 179 ? 0.499 -7.494 -21.778 1.00 81.38 179 GLN A C 1
ATOM 1347 O O . GLN A 1 179 ? -0.216 -8.376 -21.287 1.00 81.38 179 GLN A O 1
ATOM 1352 N N . VAL A 1 180 ? 1.823 -7.463 -21.604 1.00 79.25 180 VAL A N 1
ATOM 1353 C CA . VAL A 1 180 ? 2.558 -8.473 -20.832 1.00 79.25 180 VAL A CA 1
ATOM 1354 C C . VAL A 1 180 ? 2.040 -8.495 -19.396 1.00 79.25 180 VAL A C 1
ATOM 1356 O O . VAL A 1 180 ? 1.712 -9.576 -18.902 1.00 79.25 180 VAL A O 1
ATOM 1359 N N . PHE A 1 181 ? 1.837 -7.328 -18.771 1.00 82.12 181 PHE A N 1
ATOM 1360 C CA . PHE A 1 181 ? 1.325 -7.230 -17.401 1.00 82.12 181 PHE A CA 1
ATOM 1361 C C . PHE A 1 181 ? -0.067 -7.845 -17.249 1.00 82.12 181 PHE A C 1
ATOM 1363 O O . PHE A 1 181 ? -0.296 -8.634 -16.338 1.00 82.12 181 PHE A O 1
ATOM 1370 N N . ARG A 1 182 ? -1.001 -7.568 -18.169 1.00 78.44 182 ARG A N 1
ATOM 1371 C CA . ARG A 1 182 ? -2.341 -8.191 -18.138 1.00 78.44 182 ARG A CA 1
ATOM 1372 C C . ARG A 1 182 ? -2.284 -9.712 -18.249 1.00 78.44 182 ARG A C 1
ATOM 1374 O O . ARG A 1 182 ? -3.149 -10.409 -17.719 1.00 78.44 182 ARG A O 1
ATOM 1381 N N . SER A 1 183 ? -1.279 -10.227 -18.949 1.00 73.38 183 SER A N 1
ATOM 1382 C CA . SER A 1 183 ? -1.068 -11.661 -19.109 1.00 73.38 183 SER A CA 1
ATOM 1383 C C . SER A 1 183 ? -0.299 -12.289 -17.930 1.00 73.38 183 SER A C 1
ATOM 1385 O 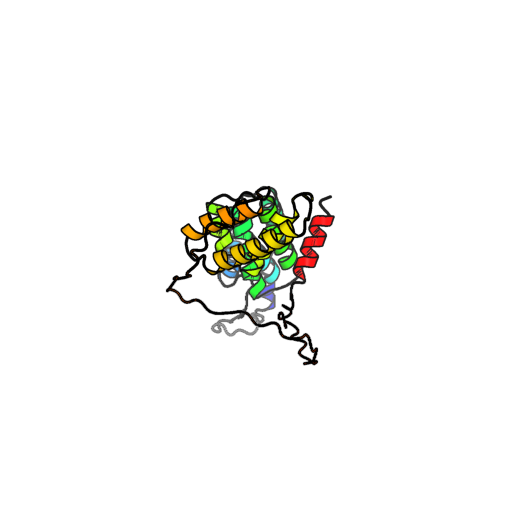O . SER A 1 183 ? -0.310 -13.516 -17.786 1.00 73.38 183 SER A O 1
ATOM 1387 N N . ALA A 1 184 ? 0.363 -11.479 -17.096 1.00 64.50 184 ALA A N 1
ATOM 1388 C CA . ALA A 1 184 ? 1.229 -11.894 -15.998 1.00 64.50 184 ALA A CA 1
ATOM 1389 C C . ALA A 1 184 ? 0.423 -12.413 -14.799 1.00 64.50 184 ALA A C 1
ATOM 1391 O O . ALA A 1 184 ? 0.011 -11.664 -13.924 1.00 64.50 184 ALA A O 1
ATOM 1392 N N . LYS A 1 185 ? 0.201 -13.733 -14.753 1.00 60.91 185 LYS A N 1
ATOM 1393 C CA . LYS A 1 185 ? -0.310 -14.449 -13.565 1.00 60.91 185 LYS A CA 1
ATOM 1394 C C . LYS A 1 185 ? 0.718 -15.418 -12.955 1.00 60.91 185 LYS A C 1
ATOM 1396 O O . LYS A 1 185 ? 0.380 -16.139 -12.023 1.00 60.91 185 LYS A O 1
ATOM 1401 N N . SER A 1 186 ? 1.947 -15.466 -13.477 1.00 62.72 186 SER A N 1
ATOM 1402 C CA . SER A 1 186 ? 2.999 -16.418 -13.081 1.00 62.72 186 SER A CA 1
ATOM 1403 C C . SER A 1 186 ? 4.380 -15.757 -12.981 1.00 62.72 186 SER A C 1
ATOM 1405 O O . SER A 1 186 ? 4.609 -14.692 -13.556 1.00 62.72 186 SER A O 1
ATOM 1407 N N . ALA A 1 187 ? 5.302 -16.403 -12.257 1.00 62.09 187 ALA A N 1
ATOM 1408 C CA . ALA A 1 187 ? 6.660 -15.911 -12.007 1.00 62.09 187 ALA A CA 1
ATOM 1409 C C . ALA A 1 187 ? 7.481 -15.687 -13.294 1.00 62.09 187 ALA A C 1
ATOM 1411 O O . ALA A 1 187 ? 8.194 -14.691 -13.390 1.00 62.09 187 ALA A O 1
ATOM 1412 N N . ASP A 1 188 ? 7.311 -16.535 -14.314 1.00 64.62 188 ASP A N 1
ATOM 1413 C CA . ASP A 1 188 ? 8.028 -16.415 -15.596 1.00 64.62 188 ASP A CA 1
ATOM 1414 C C . ASP A 1 188 ? 7.758 -15.079 -16.307 1.00 64.62 188 ASP A C 1
ATOM 1416 O O . ASP A 1 188 ? 8.627 -14.522 -16.979 1.00 64.62 188 ASP A O 1
ATOM 1420 N N . LYS A 1 189 ? 6.565 -14.511 -16.099 1.00 71.69 189 LYS A N 1
ATOM 1421 C CA . LYS A 1 189 ? 6.144 -13.248 -16.716 1.00 71.69 189 LYS A CA 1
ATOM 1422 C C . LYS A 1 189 ? 6.663 -12.014 -15.978 1.00 71.69 189 LYS A C 1
ATOM 1424 O O . LYS A 1 189 ? 6.762 -10.951 -16.581 1.00 71.69 189 LYS A O 1
ATOM 1429 N N . ALA A 1 190 ? 7.063 -12.145 -14.710 1.00 76.81 190 ALA A N 1
ATOM 1430 C CA . ALA A 1 190 ? 7.751 -11.073 -13.987 1.00 76.81 190 ALA A CA 1
ATOM 1431 C C . ALA A 1 190 ? 9.138 -10.800 -14.598 1.00 76.81 190 ALA A C 1
ATOM 1433 O O . ALA A 1 190 ? 9.513 -9.648 -14.803 1.00 76.81 190 ALA A O 1
ATOM 1434 N N . ALA A 1 191 ? 9.869 -11.856 -14.973 1.00 79.50 191 ALA A N 1
ATOM 1435 C CA . ALA A 1 191 ? 11.160 -11.725 -15.648 1.00 79.50 191 ALA A CA 1
ATOM 1436 C C . ALA A 1 191 ? 11.031 -11.145 -17.070 1.00 79.50 191 ALA A C 1
ATOM 1438 O O . ALA A 1 191 ? 11.921 -10.439 -17.538 1.00 79.50 191 ALA A O 1
ATOM 1439 N N . GLU A 1 192 ? 9.937 -11.442 -17.775 1.00 80.50 192 GLU A N 1
ATOM 1440 C CA . GLU A 1 192 ? 9.622 -10.820 -19.067 1.00 80.50 192 GLU A CA 1
ATOM 1441 C C . GLU A 1 192 ? 9.308 -9.324 -18.920 1.00 80.50 192 GLU A C 1
ATOM 1443 O O . GLU A 1 192 ? 9.816 -8.519 -19.695 1.00 80.50 192 GLU A O 1
ATOM 1448 N N . LEU A 1 193 ? 8.556 -8.934 -17.886 1.00 81.56 193 LEU A N 1
ATOM 1449 C CA . LEU A 1 193 ? 8.269 -7.527 -17.588 1.00 81.56 193 LEU A CA 1
ATOM 1450 C C . LEU A 1 193 ? 9.523 -6.714 -17.268 1.00 81.56 193 LEU A C 1
ATOM 1452 O O . LEU A 1 193 ? 9.644 -5.602 -17.776 1.00 81.56 193 LEU A O 1
ATOM 1456 N N . ILE A 1 194 ? 10.452 -7.262 -16.473 1.00 82.94 194 ILE A N 1
ATOM 1457 C CA . ILE A 1 194 ? 11.756 -6.621 -16.228 1.00 82.94 194 ILE A CA 1
ATOM 1458 C C . ILE A 1 194 ? 12.466 -6.392 -17.559 1.00 82.94 194 ILE A C 1
ATOM 1460 O O . ILE A 1 194 ? 12.837 -5.266 -17.851 1.00 82.94 194 ILE A O 1
ATOM 1464 N N . ARG A 1 195 ? 12.556 -7.418 -18.417 1.00 81.38 195 ARG A N 1
ATOM 1465 C CA . ARG A 1 195 ? 13.209 -7.296 -19.730 1.00 81.38 195 ARG A CA 1
ATOM 1466 C C . ARG A 1 195 ? 12.571 -6.225 -20.615 1.00 81.38 195 ARG A C 1
ATOM 1468 O O . ARG A 1 195 ? 13.293 -5.460 -21.243 1.00 81.38 195 ARG A O 1
ATOM 1475 N N . VAL A 1 196 ? 11.240 -6.145 -20.674 1.00 79.88 196 VAL A N 1
ATOM 1476 C CA . VAL A 1 196 ? 10.548 -5.103 -21.459 1.00 79.88 196 VAL A CA 1
ATOM 1477 C C . VAL A 1 196 ? 10.808 -3.711 -20.879 1.00 79.88 196 VAL A C 1
ATOM 1479 O O . VAL A 1 196 ? 11.027 -2.768 -21.640 1.00 79.88 196 VAL A O 1
ATOM 1482 N N . LEU A 1 197 ? 10.812 -3.576 -19.550 1.00 79.56 197 LEU A N 1
ATOM 1483 C CA . LEU A 1 197 ? 11.114 -2.315 -18.874 1.00 79.56 197 LEU A CA 1
ATOM 1484 C C . LEU A 1 197 ? 12.579 -1.894 -19.082 1.00 79.56 197 LEU A C 1
ATOM 1486 O O . LEU A 1 197 ? 12.843 -0.722 -19.330 1.00 79.56 197 LEU A O 1
ATOM 1490 N N . ASP A 1 198 ? 13.508 -2.847 -19.067 1.00 80.81 198 ASP A N 1
ATOM 1491 C CA . ASP A 1 198 ? 14.918 -2.616 -19.366 1.00 80.81 198 ASP A CA 1
ATOM 1492 C C . ASP A 1 198 ? 15.094 -2.162 -20.817 1.00 80.81 198 ASP A C 1
ATOM 1494 O O . ASP A 1 198 ? 15.743 -1.155 -21.048 1.00 80.81 198 ASP A O 1
ATOM 1498 N N . VAL A 1 199 ? 14.449 -2.806 -21.799 1.00 76.06 199 VAL A N 1
ATOM 1499 C CA . VAL A 1 199 ? 14.481 -2.360 -23.210 1.00 76.06 199 VAL A CA 1
ATOM 1500 C C . VAL A 1 199 ? 13.945 -0.932 -23.360 1.00 76.06 199 VAL A C 1
ATOM 1502 O O . VAL A 1 199 ? 14.552 -0.105 -24.045 1.00 76.06 199 VAL A O 1
ATOM 1505 N N . LEU A 1 200 ? 12.836 -0.618 -22.684 1.00 71.94 200 LEU A N 1
ATOM 1506 C CA . LEU A 1 200 ? 12.262 0.729 -22.639 1.00 71.94 200 LEU A CA 1
ATOM 1507 C C . LEU A 1 200 ? 13.243 1.774 -22.092 1.00 71.94 200 LEU A C 1
ATOM 1509 O O . LEU A 1 200 ? 13.259 2.911 -22.559 1.00 71.94 200 LEU A O 1
ATOM 1513 N N . LEU A 1 201 ? 14.048 1.395 -21.101 1.00 70.56 201 LEU A N 1
ATOM 1514 C CA . LEU A 1 201 ? 15.003 2.274 -20.426 1.00 70.56 201 LEU A CA 1
ATOM 1515 C C . LEU A 1 201 ? 16.402 2.247 -21.061 1.00 70.56 201 LEU A C 1
ATOM 1517 O O . LEU A 1 201 ? 17.194 3.156 -20.823 1.00 70.56 201 LEU A O 1
ATOM 1521 N N . SER A 1 202 ? 16.701 1.247 -21.886 1.00 67.75 202 SER A N 1
ATOM 1522 C CA . SER A 1 202 ? 17.947 1.065 -22.639 1.00 67.75 202 SER A CA 1
ATOM 1523 C C . SER A 1 202 ? 17.842 1.535 -24.089 1.00 67.75 202 SER A C 1
ATOM 1525 O O . SER A 1 202 ? 18.738 1.242 -24.878 1.00 67.75 202 SER A O 1
ATOM 1527 N N . SER A 1 203 ? 16.764 2.231 -24.470 1.00 55.19 203 SER A N 1
ATOM 1528 C CA . SER A 1 203 ? 16.548 2.734 -25.832 1.00 55.19 203 SER A CA 1
ATOM 1529 C C . SER A 1 203 ? 17.505 3.883 -26.191 1.00 55.19 203 SER A C 1
ATOM 1531 O O . SER A 1 203 ? 17.101 5.032 -26.326 1.00 55.19 203 SER A O 1
ATOM 1533 N N . ASP A 1 204 ? 18.770 3.506 -26.375 1.00 48.12 204 ASP A N 1
ATOM 1534 C CA . ASP A 1 204 ? 19.727 4.019 -27.359 1.00 48.12 204 ASP A CA 1
ATOM 1535 C C . ASP A 1 204 ? 19.781 3.105 -28.607 1.00 48.12 204 ASP A C 1
ATOM 1537 O O . ASP A 1 204 ? 20.605 3.275 -29.502 1.00 48.12 204 ASP A O 1
ATOM 1541 N N . THR A 1 205 ? 18.906 2.104 -28.719 1.00 40.53 205 THR A N 1
ATOM 1542 C CA . THR A 1 205 ? 18.910 1.179 -29.858 1.00 40.53 205 THR A CA 1
ATOM 1543 C C . THR A 1 205 ? 17.934 1.624 -30.937 1.00 40.53 205 THR A C 1
ATOM 1545 O O . THR A 1 205 ? 16.785 1.191 -31.031 1.00 40.53 205 THR A O 1
ATOM 1548 N N . ALA A 1 206 ? 18.461 2.428 -31.857 1.00 41.34 206 ALA A N 1
ATOM 1549 C CA . ALA A 1 206 ? 18.172 2.171 -33.256 1.00 41.34 206 ALA A CA 1
ATOM 1550 C C . ALA A 1 206 ? 18.338 0.656 -33.521 1.00 41.34 206 ALA A C 1
ATOM 1552 O O . ALA A 1 206 ? 19.324 0.053 -33.105 1.00 41.34 206 ALA A O 1
ATOM 1553 N N . VAL A 1 207 ? 17.390 0.060 -34.249 1.00 45.03 207 VAL A N 1
ATOM 1554 C CA . VAL A 1 207 ? 17.498 -1.280 -34.855 1.00 45.03 207 VAL A CA 1
ATOM 1555 C C . VAL A 1 207 ? 17.365 -2.479 -33.895 1.00 45.03 207 VAL A C 1
ATOM 1557 O O . VAL A 1 207 ? 18.343 -3.151 -33.585 1.00 45.03 207 VAL A O 1
ATOM 1560 N N . THR A 1 208 ? 16.143 -2.869 -33.504 1.00 39.69 208 THR A N 1
ATOM 1561 C CA . THR A 1 208 ? 15.865 -4.313 -33.242 1.00 39.69 208 THR A CA 1
ATOM 1562 C C . THR A 1 208 ? 14.401 -4.769 -33.343 1.00 39.69 208 THR A C 1
ATOM 1564 O O . THR A 1 208 ? 14.137 -5.959 -33.225 1.00 39.69 208 THR A O 1
ATOM 1567 N N . MET A 1 209 ? 13.425 -3.899 -33.627 1.00 43.44 209 MET A N 1
ATOM 1568 C CA . MET A 1 209 ? 12.008 -4.317 -33.736 1.00 43.44 209 MET A CA 1
ATOM 1569 C C . MET A 1 209 ? 11.585 -4.809 -35.136 1.00 43.44 209 MET A C 1
ATOM 1571 O O . MET A 1 209 ? 10.413 -5.091 -35.354 1.00 43.44 209 MET A O 1
ATOM 1575 N N . GLN A 1 210 ? 12.511 -4.953 -36.092 1.00 38.28 210 GLN A N 1
ATOM 1576 C CA . GLN A 1 210 ? 12.185 -5.354 -37.472 1.00 38.28 210 GLN A CA 1
ATOM 1577 C C . GLN A 1 210 ? 12.288 -6.862 -37.771 1.00 38.28 210 GLN A C 1
ATOM 1579 O O . GLN A 1 210 ? 12.026 -7.252 -38.902 1.00 38.28 210 GLN A O 1
ATOM 1584 N N . GLN A 1 211 ? 12.641 -7.728 -36.810 1.00 40.34 211 GLN A N 1
ATOM 1585 C CA . GLN A 1 211 ? 12.897 -9.155 -37.107 1.00 40.34 211 GLN A CA 1
ATOM 1586 C C . GLN A 1 211 ? 12.039 -10.187 -36.358 1.00 40.34 211 GLN A C 1
ATOM 1588 O O . GLN A 1 211 ? 12.277 -11.382 -36.504 1.00 40.34 211 GLN A O 1
ATOM 1593 N N . GLN A 1 212 ? 11.002 -9.789 -35.617 1.00 36.31 212 GLN A N 1
ATOM 1594 C CA . GLN A 1 212 ? 10.122 -10.748 -34.926 1.00 36.31 212 GLN A CA 1
ATOM 1595 C C . GLN A 1 212 ? 8.634 -10.503 -35.191 1.00 36.31 212 GLN A C 1
ATOM 1597 O O . GLN A 1 212 ? 7.814 -10.470 -34.283 1.00 36.31 212 GLN A O 1
ATOM 1602 N N . PHE A 1 213 ? 8.272 -10.407 -36.467 1.00 30.38 213 PHE A N 1
ATOM 1603 C CA . PHE A 1 213 ? 6.945 -10.814 -36.924 1.00 30.38 213 PHE A CA 1
ATOM 1604 C C . PHE A 1 213 ? 7.145 -11.773 -38.101 1.00 30.38 213 PHE A C 1
ATOM 1606 O O . PHE A 1 213 ? 7.720 -11.361 -39.108 1.00 30.38 213 PHE A O 1
ATOM 1613 N N . PRO A 1 214 ? 6.750 -13.055 -38.004 1.00 29.05 214 PRO A N 1
ATOM 1614 C CA . PRO A 1 214 ? 6.739 -13.919 -39.170 1.00 29.05 214 PRO A CA 1
ATOM 1615 C C . PRO A 1 214 ? 5.612 -13.434 -40.083 1.00 29.05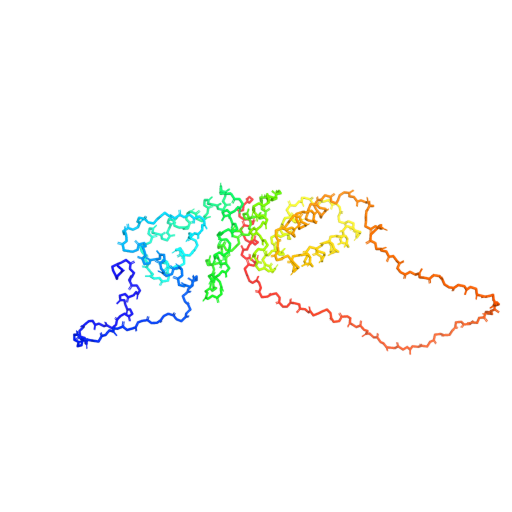 214 PRO A C 1
ATOM 1617 O O . PRO A 1 214 ? 4.433 -13.642 -39.803 1.00 29.05 214 PRO A O 1
ATOM 1620 N N . SER A 1 215 ? 5.977 -12.730 -41.151 1.00 32.97 215 SER A N 1
ATOM 1621 C CA . SER A 1 215 ? 5.054 -12.328 -42.204 1.00 32.97 215 SER A CA 1
ATOM 1622 C C . SER A 1 215 ? 4.505 -13.577 -42.888 1.00 32.97 215 SER A C 1
ATOM 1624 O O . SER A 1 215 ? 5.180 -14.210 -43.698 1.00 32.97 215 SER A O 1
ATOM 1626 N N . THR A 1 216 ? 3.268 -13.948 -42.573 1.00 37.81 216 THR A N 1
ATOM 1627 C CA . THR A 1 216 ? 2.451 -14.802 -43.435 1.00 37.81 216 THR A CA 1
ATOM 1628 C C . THR A 1 216 ? 2.139 -14.033 -44.713 1.00 37.81 216 THR A C 1
ATOM 1630 O O . THR A 1 216 ? 1.158 -13.303 -44.780 1.00 37.81 216 THR A O 1
ATOM 1633 N N . HIS A 1 217 ? 2.980 -14.194 -45.729 1.00 33.28 217 HIS A N 1
ATOM 1634 C CA . HIS A 1 217 ? 2.574 -14.025 -47.118 1.00 33.28 217 HIS A CA 1
ATOM 1635 C C . HIS A 1 217 ? 3.048 -15.259 -47.881 1.00 33.28 217 HIS A C 1
ATOM 1637 O O . HIS A 1 217 ? 4.210 -15.383 -48.261 1.00 33.28 217 HIS A O 1
ATOM 1643 N N . GLN A 1 218 ? 2.132 -16.219 -48.007 1.00 34.25 218 GLN A N 1
ATOM 1644 C CA . GLN A 1 218 ? 2.228 -17.288 -48.990 1.00 34.25 218 GLN A CA 1
ATOM 1645 C C . GLN A 1 218 ? 2.203 -16.639 -50.376 1.00 34.25 218 GLN A C 1
ATOM 1647 O O . GLN A 1 218 ? 1.256 -15.928 -50.707 1.00 34.25 218 GLN A O 1
ATOM 1652 N N . LEU A 1 219 ? 3.267 -16.859 -51.142 1.00 32.44 219 LEU A N 1
ATOM 1653 C CA . LEU A 1 219 ? 3.309 -16.625 -52.578 1.00 32.44 219 LEU A CA 1
ATOM 1654 C C . LEU A 1 219 ? 2.634 -17.822 -53.257 1.00 32.44 219 LEU A C 1
ATOM 1656 O O . LEU A 1 219 ? 3.059 -18.959 -53.055 1.00 32.44 219 LEU A O 1
ATOM 1660 N N . LEU A 1 220 ? 1.580 -17.546 -54.019 1.00 35.69 220 LEU A N 1
ATOM 1661 C CA . LEU A 1 220 ? 1.106 -18.381 -55.116 1.00 35.69 220 LEU A CA 1
ATOM 1662 C C . LEU A 1 220 ? 1.146 -17.503 -56.370 1.00 35.69 220 LEU A C 1
ATOM 1664 O O . LEU A 1 220 ? 0.452 -16.491 -56.419 1.00 35.69 220 LEU A O 1
ATOM 1668 N N . ASP A 1 221 ? 2.069 -17.876 -57.252 1.00 31.92 221 ASP A N 1
ATOM 1669 C CA . ASP A 1 221 ? 2.046 -17.940 -58.718 1.00 31.92 221 ASP A CA 1
ATOM 1670 C C . ASP A 1 221 ? 1.333 -16.850 -59.550 1.00 31.92 221 ASP A C 1
ATOM 1672 O O . ASP A 1 221 ? 0.134 -16.619 -59.419 1.00 31.92 221 ASP A O 1
ATOM 1676 N N . ASP A 1 222 ? 2.145 -16.259 -60.441 1.00 34.72 222 ASP A N 1
ATOM 1677 C CA . ASP A 1 222 ? 1.961 -16.013 -61.885 1.00 34.72 222 ASP A CA 1
ATOM 1678 C C . ASP A 1 222 ? 0.605 -15.497 -62.413 1.00 34.72 222 ASP A C 1
ATOM 1680 O O . ASP A 1 222 ? -0.410 -16.178 -62.314 1.00 34.72 222 ASP A O 1
ATOM 1684 N N . ASP A 1 223 ? 0.601 -14.337 -63.089 1.00 36.00 223 ASP A N 1
ATOM 1685 C CA . ASP A 1 223 ? 0.512 -14.247 -64.565 1.00 36.00 223 ASP A CA 1
ATOM 1686 C C . ASP A 1 223 ? 0.530 -12.771 -65.041 1.00 36.00 223 ASP A C 1
ATOM 1688 O O . ASP A 1 223 ? 0.147 -11.850 -64.315 1.00 36.00 223 ASP A O 1
ATOM 1692 N N . GLU A 1 224 ? 1.037 -12.564 -66.252 1.00 38.19 224 GLU A N 1
ATOM 1693 C CA . GLU A 1 224 ? 1.315 -11.293 -66.934 1.00 38.19 224 GLU A CA 1
ATOM 1694 C C . GLU A 1 224 ? 0.044 -10.553 -67.410 1.00 38.19 224 GLU A C 1
ATOM 1696 O O . GLU A 1 224 ? -0.986 -11.175 -67.659 1.00 38.19 224 GLU A O 1
ATOM 1701 N N . GLY A 1 225 ? 0.128 -9.232 -67.646 1.00 30.42 225 GLY A N 1
ATOM 1702 C CA . GLY A 1 225 ? -0.837 -8.563 -68.534 1.00 30.42 225 GLY A CA 1
ATOM 1703 C C . GLY A 1 225 ? -1.104 -7.072 -68.309 1.00 30.42 225 GLY A C 1
ATOM 1704 O O . GLY A 1 225 ? -2.024 -6.720 -67.585 1.00 30.42 225 GLY A O 1
ATOM 1705 N N . GLU A 1 226 ? -0.334 -6.257 -69.033 1.00 32.78 226 GLU A N 1
ATOM 1706 C CA . GLU A 1 226 ? -0.734 -5.052 -69.789 1.00 32.78 226 GLU A CA 1
ATOM 1707 C C . GLU A 1 226 ? -1.251 -3.766 -69.101 1.00 32.78 226 GLU A C 1
ATOM 1709 O O . GLU A 1 226 ? -2.053 -3.733 -68.173 1.00 32.78 226 GLU A O 1
ATOM 1714 N N . GLU A 1 227 ? -0.708 -2.675 -69.647 1.00 36.78 227 GLU A N 1
ATOM 1715 C CA . GLU A 1 227 ? -0.864 -1.258 -69.338 1.00 36.78 227 GLU A CA 1
ATOM 1716 C C . GLU A 1 227 ? -2.235 -0.720 -69.775 1.00 36.78 227 GLU A C 1
ATOM 1718 O O . GLU A 1 227 ? -2.705 -1.071 -70.852 1.00 36.78 227 GLU A O 1
ATOM 1723 N N . GLU A 1 228 ? -2.807 0.236 -69.034 1.00 33.78 228 GLU A N 1
ATOM 1724 C CA . GLU A 1 228 ? -3.492 1.373 -69.666 1.00 33.78 228 GLU A CA 1
ATOM 1725 C C . GLU A 1 228 ? -3.594 2.580 -68.717 1.00 33.78 228 GLU A C 1
ATOM 1727 O O . GLU A 1 228 ? -3.950 2.473 -67.541 1.00 33.78 228 GLU A O 1
ATOM 1732 N N . GLU A 1 229 ? -3.221 3.740 -69.258 1.00 34.53 229 GLU A N 1
ATOM 1733 C CA . GLU A 1 229 ? -3.334 5.071 -68.667 1.00 34.53 229 GLU A CA 1
ATOM 1734 C C . GLU A 1 229 ? -4.808 5.484 -68.517 1.00 34.53 229 GLU A C 1
ATOM 1736 O O . GLU A 1 229 ? -5.620 5.247 -69.407 1.00 34.53 229 GLU A O 1
ATOM 1741 N N . GLY A 1 230 ? -5.157 6.176 -67.427 1.00 29.03 230 GLY A N 1
ATOM 1742 C CA . GLY A 1 230 ? -6.522 6.670 -67.238 1.00 29.03 230 GLY A CA 1
ATOM 1743 C C . GLY A 1 230 ? -6.682 7.648 -66.077 1.00 29.03 230 GLY A C 1
ATOM 1744 O O . GLY A 1 230 ? -6.968 7.244 -64.960 1.00 29.03 230 GLY A O 1
ATOM 1745 N N . GLU A 1 231 ? -6.464 8.925 -66.391 1.00 29.73 231 GLU A N 1
ATOM 1746 C CA . GLU A 1 231 ? -7.248 10.103 -65.983 1.00 29.73 231 GLU A CA 1
ATOM 1747 C C . GLU A 1 231 ? -7.658 10.293 -64.500 1.00 29.73 231 GLU A C 1
ATOM 1749 O O . GLU A 1 231 ? -8.486 9.589 -63.927 1.00 29.73 231 GLU A O 1
ATOM 1754 N N . VAL A 1 232 ? -7.124 11.367 -63.907 1.00 35.28 232 VAL A N 1
ATOM 1755 C CA . VAL A 1 232 ? -7.557 11.945 -62.628 1.00 35.28 232 VAL A CA 1
ATOM 1756 C C . VAL A 1 232 ? -8.895 12.659 -62.821 1.00 35.28 232 VAL A C 1
ATOM 1758 O O . VAL A 1 232 ? -8.950 13.652 -63.544 1.00 35.28 232 VAL A O 1
ATOM 1761 N N . VAL A 1 233 ? -9.934 12.224 -62.104 1.00 33.81 233 VAL A N 1
ATOM 1762 C CA . VAL A 1 233 ? -11.099 13.059 -61.776 1.00 33.81 233 VAL A CA 1
ATOM 1763 C C . VAL A 1 233 ? -11.444 12.853 -60.302 1.00 33.81 233 VAL A C 1
ATOM 1765 O O . VAL A 1 233 ? -11.733 11.743 -59.859 1.00 33.81 233 VAL A O 1
ATOM 1768 N N . GLU A 1 234 ? -11.335 13.948 -59.552 1.00 36.25 234 GLU A N 1
ATOM 1769 C CA . GLU A 1 234 ? -11.792 14.108 -58.175 1.00 36.25 234 GLU A CA 1
ATOM 1770 C C . GLU A 1 234 ? -13.318 13.970 -58.121 1.00 36.25 234 GLU A C 1
ATOM 1772 O O . GLU A 1 234 ? -14.012 14.604 -58.912 1.00 36.25 234 GLU A O 1
ATOM 1777 N N . ASP A 1 235 ? -13.836 13.196 -57.167 1.00 31.61 235 ASP A N 1
ATOM 1778 C CA . ASP A 1 235 ? -15.193 13.413 -56.672 1.00 31.61 235 ASP A CA 1
ATOM 1779 C C . ASP A 1 235 ? -15.267 13.100 -55.172 1.00 31.61 235 ASP A C 1
ATOM 1781 O O . ASP A 1 235 ? -14.855 12.041 -54.685 1.00 31.61 235 ASP A O 1
ATOM 1785 N N . ASP A 1 236 ? -15.761 14.102 -54.454 1.00 35.53 236 ASP A N 1
ATOM 1786 C CA . ASP A 1 236 ? -15.880 14.208 -53.010 1.00 35.53 236 ASP A CA 1
ATOM 1787 C C . ASP A 1 236 ? -16.792 13.129 -52.413 1.00 35.53 236 ASP A C 1
ATOM 1789 O O . ASP A 1 236 ? -17.994 13.087 -52.683 1.00 35.53 236 ASP A O 1
ATOM 1793 N N . LEU A 1 237 ? -16.261 12.337 -51.477 1.00 36.00 237 LEU A N 1
ATOM 1794 C CA . LEU A 1 237 ? -17.077 11.670 -50.465 1.00 36.00 237 LEU A CA 1
ATOM 1795 C C . LEU A 1 237 ? -16.513 11.914 -49.066 1.00 36.00 237 LEU A C 1
ATOM 1797 O O . LEU A 1 237 ? -15.582 11.271 -48.583 1.00 36.00 237 LEU A O 1
ATOM 1801 N N . ASP A 1 238 ? -17.166 12.893 -48.449 1.00 33.56 238 ASP A N 1
ATOM 1802 C CA . ASP A 1 238 ? -17.318 13.152 -47.028 1.00 33.56 238 ASP A CA 1
ATOM 1803 C C . ASP A 1 238 ? -17.310 11.871 -46.173 1.00 33.56 238 ASP A C 1
ATOM 1805 O O . ASP A 1 238 ? -18.048 10.910 -46.407 1.00 33.56 238 ASP A O 1
ATOM 1809 N N . GLY A 1 239 ? -16.454 11.864 -45.156 1.00 31.44 239 GLY A N 1
ATOM 1810 C CA . GLY A 1 239 ? -16.237 10.706 -44.302 1.00 31.44 239 GLY A CA 1
ATOM 1811 C C . GLY A 1 239 ? -15.205 10.979 -43.223 1.00 31.44 239 GLY A C 1
ATOM 1812 O O . GLY A 1 239 ? -14.210 10.267 -43.113 1.00 31.44 239 GLY A O 1
ATOM 1813 N N . THR A 1 240 ? -15.430 12.021 -42.419 1.00 33.06 240 THR A N 1
ATOM 1814 C CA . THR A 1 240 ? -14.669 12.268 -41.186 1.00 33.06 240 THR A CA 1
ATOM 1815 C C . THR A 1 240 ? -14.850 11.084 -40.229 1.00 33.06 240 THR A C 1
ATOM 1817 O O . THR A 1 240 ? -15.717 11.089 -39.355 1.00 33.06 240 THR A O 1
ATOM 1820 N N . LEU A 1 241 ? -14.020 10.049 -40.359 1.00 31.14 241 LEU A N 1
ATOM 1821 C CA . LEU A 1 241 ? -13.849 9.038 -39.324 1.00 31.14 241 LEU A CA 1
ATOM 1822 C C . LEU A 1 241 ? -12.962 9.641 -38.236 1.00 31.14 241 LEU A C 1
ATOM 1824 O O . LEU A 1 241 ? -11.759 9.394 -38.161 1.00 31.14 241 LEU A O 1
ATOM 1828 N N . MET A 1 242 ? -13.583 10.449 -37.370 1.00 29.78 242 MET A N 1
ATOM 1829 C CA . MET A 1 242 ? -13.061 10.657 -36.026 1.00 29.78 242 MET A CA 1
ATOM 1830 C C . MET A 1 242 ? -12.855 9.274 -35.407 1.00 29.78 242 MET A C 1
ATOM 1832 O O . MET A 1 242 ? -13.814 8.591 -35.041 1.00 29.78 242 MET A O 1
ATOM 1836 N N . LEU A 1 243 ? -11.594 8.860 -35.285 1.00 30.03 243 LEU A N 1
ATOM 1837 C CA . LEU A 1 243 ? -11.20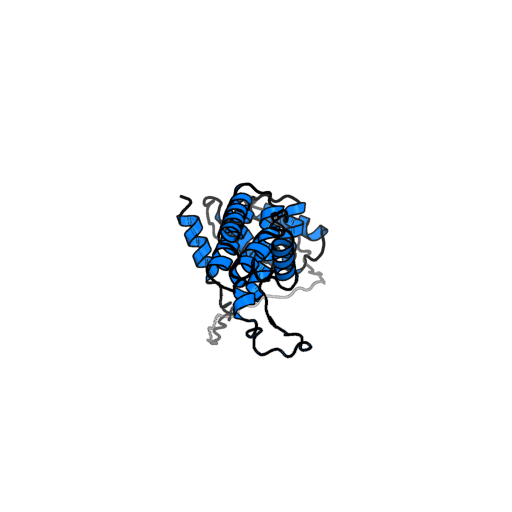3 7.797 -34.377 1.00 30.03 243 LEU A CA 1
ATOM 1838 C C . LEU A 1 243 ? -11.604 8.251 -32.973 1.00 30.03 243 LEU A C 1
ATOM 1840 O O . LEU A 1 243 ? -10.882 8.987 -32.302 1.00 30.03 243 LEU A O 1
ATOM 1844 N N . ASN A 1 244 ? -12.797 7.830 -32.555 1.00 25.38 244 ASN A N 1
ATOM 1845 C CA . ASN A 1 244 ? -13.278 7.916 -31.187 1.00 25.38 244 ASN A CA 1
ATOM 1846 C C . ASN A 1 244 ? -12.385 7.013 -30.329 1.00 25.38 244 ASN A C 1
ATOM 1848 O O . ASN A 1 244 ? -12.717 5.867 -30.030 1.00 25.38 244 ASN A O 1
ATOM 1852 N N . ILE A 1 245 ? -11.213 7.525 -29.959 1.00 31.56 245 ILE A N 1
ATOM 1853 C CA . ILE A 1 245 ? -10.435 6.982 -28.855 1.00 31.56 245 ILE A CA 1
ATOM 1854 C C . ILE A 1 245 ? -11.282 7.267 -27.612 1.00 31.56 245 ILE A C 1
ATOM 1856 O O . ILE A 1 245 ? -11.529 8.439 -27.315 1.00 31.56 245 ILE A O 1
ATOM 1860 N N . PRO A 1 246 ? -11.781 6.245 -26.896 1.00 28.48 246 PRO A N 1
ATOM 1861 C CA . PRO A 1 246 ? -12.557 6.482 -25.695 1.00 28.48 246 PRO A CA 1
ATOM 1862 C C . PRO A 1 246 ? -11.679 7.256 -24.716 1.00 28.48 246 PRO A C 1
ATOM 1864 O O . PRO A 1 246 ? -10.641 6.774 -24.262 1.00 28.48 246 PRO A O 1
ATOM 1867 N N . HIS A 1 247 ? -12.102 8.483 -24.426 1.00 29.34 247 HIS A N 1
ATOM 1868 C CA . HIS A 1 247 ? -11.510 9.335 -23.413 1.00 29.34 247 HIS A CA 1
ATOM 1869 C C . HIS A 1 247 ? -11.615 8.578 -22.085 1.00 29.34 247 HIS A C 1
ATOM 1871 O O . HIS A 1 247 ? -12.679 8.519 -21.465 1.00 29.34 247 HIS A O 1
ATOM 1877 N N . VAL A 1 248 ? -10.526 7.929 -21.665 1.00 33.12 248 VAL A N 1
ATOM 1878 C CA . VAL A 1 248 ? -10.436 7.333 -20.334 1.00 33.12 248 VAL A CA 1
ATOM 1879 C C . VAL A 1 248 ? -10.538 8.500 -19.366 1.00 33.12 248 VAL A C 1
ATOM 1881 O O . VAL A 1 248 ? -9.627 9.318 -19.246 1.00 33.12 248 VAL A O 1
ATOM 1884 N N . LYS A 1 249 ? -11.700 8.627 -18.731 1.00 30.14 249 LYS A N 1
ATOM 1885 C CA . LYS A 1 249 ? -11.946 9.598 -17.674 1.00 30.14 249 LYS A CA 1
ATOM 1886 C C . LYS A 1 249 ? -11.033 9.202 -16.510 1.00 30.14 249 LYS A C 1
ATOM 1888 O O . LYS A 1 249 ? -11.335 8.279 -15.763 1.00 30.14 249 LYS A O 1
ATOM 1893 N N . MET A 1 250 ? -9.855 9.817 -16.430 1.00 38.34 250 MET A N 1
ATOM 1894 C CA . MET A 1 250 ? -8.908 9.591 -15.340 1.00 38.34 250 MET A CA 1
ATOM 1895 C C . MET A 1 250 ? -9.490 10.175 -14.050 1.00 38.34 250 MET A C 1
ATOM 1897 O O . MET A 1 250 ? -9.317 11.352 -13.752 1.00 38.34 250 MET A O 1
ATOM 1901 N N . GLU A 1 251 ? -10.162 9.340 -13.266 1.00 42.50 251 GLU A N 1
ATOM 1902 C CA . GLU A 1 251 ? -10.565 9.634 -11.885 1.00 42.50 251 GLU A CA 1
ATOM 1903 C C . GLU A 1 251 ? -9.361 9.506 -10.931 1.00 42.50 251 GLU A C 1
ATOM 1905 O O . GLU A 1 251 ? -9.354 8.698 -10.004 1.00 42.50 251 GLU A O 1
ATOM 1910 N N . ASN A 1 252 ? -8.293 10.268 -11.181 1.00 48.78 252 ASN A N 1
ATOM 1911 C CA . ASN A 1 252 ? -7.021 10.134 -10.468 1.00 48.78 252 ASN A CA 1
ATOM 1912 C C . ASN A 1 252 ? -6.609 11.427 -9.747 1.00 48.78 252 ASN A C 1
ATOM 1914 O O . ASN A 1 252 ? -5.521 11.957 -9.956 1.00 48.78 252 ASN A O 1
ATOM 1918 N N . GLU A 1 253 ? -7.452 11.905 -8.831 1.00 49.56 253 GLU A N 1
ATOM 1919 C CA . GLU A 1 253 ? -7.144 13.044 -7.944 1.00 49.56 253 GLU A CA 1
ATOM 1920 C C . GLU A 1 253 ? -5.865 12.826 -7.105 1.00 49.56 253 GLU A C 1
ATOM 1922 O O . GLU A 1 253 ? -5.180 13.774 -6.730 1.00 49.56 253 GLU A O 1
ATOM 1927 N N . TRP A 1 254 ? -5.467 11.572 -6.870 1.00 52.00 254 TRP A N 1
ATOM 1928 C CA . TRP A 1 254 ? -4.238 11.233 -6.146 1.00 52.00 254 TRP A CA 1
ATOM 1929 C C . TRP A 1 254 ? -2.947 11.479 -6.948 1.00 52.00 254 TRP A C 1
ATOM 1931 O O . TRP A 1 254 ? -1.890 11.653 -6.342 1.00 52.00 254 TRP A O 1
ATOM 1941 N N . LEU A 1 255 ? -3.010 11.548 -8.286 1.00 50.53 255 LEU A N 1
ATOM 1942 C CA . LEU A 1 255 ? -1.851 11.908 -9.116 1.00 50.53 255 LEU A CA 1
ATOM 1943 C C . LEU A 1 255 ? -1.409 13.354 -8.866 1.00 50.53 255 LEU A C 1
ATOM 1945 O O . LEU A 1 255 ? -0.214 13.638 -8.867 1.00 50.53 255 LEU A O 1
ATOM 1949 N N . ALA A 1 256 ? -2.356 14.251 -8.573 1.00 50.31 256 ALA A N 1
ATOM 1950 C CA . ALA A 1 256 ? -2.050 15.631 -8.203 1.00 50.31 256 ALA A CA 1
ATOM 1951 C C . ALA A 1 256 ? -1.294 15.707 -6.861 1.00 50.31 256 ALA A C 1
ATOM 1953 O O . ALA A 1 256 ? -0.379 16.512 -6.701 1.00 50.31 256 ALA A O 1
ATOM 1954 N N . ALA A 1 257 ? -1.612 14.819 -5.910 1.00 45.03 257 ALA A N 1
ATOM 1955 C CA . ALA A 1 257 ? -0.885 14.724 -4.644 1.00 45.03 257 ALA A CA 1
ATOM 1956 C C . ALA A 1 257 ? 0.547 14.182 -4.825 1.00 45.03 257 ALA A C 1
ATOM 1958 O O . ALA A 1 257 ? 1.456 14.617 -4.119 1.00 45.03 257 ALA A O 1
ATOM 1959 N N . ALA A 1 258 ? 0.767 13.277 -5.786 1.00 44.78 258 ALA A N 1
ATOM 1960 C CA . ALA A 1 258 ? 2.099 12.765 -6.118 1.00 44.78 258 ALA A CA 1
ATOM 1961 C C . ALA A 1 258 ? 3.005 13.845 -6.740 1.00 44.78 258 ALA A C 1
ATOM 1963 O O . ALA A 1 258 ? 4.179 13.939 -6.383 1.00 44.78 258 ALA A O 1
ATOM 1964 N N . GLN A 1 259 ? 2.450 14.715 -7.592 1.00 45.53 259 GLN A N 1
ATOM 1965 C CA . GLN A 1 259 ? 3.174 15.860 -8.164 1.00 45.53 259 GLN A CA 1
ATOM 1966 C C . GLN A 1 259 ? 3.619 16.871 -7.094 1.00 45.53 259 GLN A C 1
ATOM 1968 O O . GLN A 1 259 ? 4.702 17.442 -7.198 1.00 45.53 259 GLN A O 1
ATOM 1973 N N . PHE A 1 260 ? 2.825 17.058 -6.035 1.00 36.38 260 PHE A N 1
ATOM 1974 C CA . PHE A 1 260 ? 3.165 17.973 -4.942 1.00 36.38 260 PHE A CA 1
ATOM 1975 C C . PHE A 1 260 ? 4.339 17.472 -4.084 1.00 36.38 260 PHE A C 1
ATOM 1977 O O . PHE A 1 260 ? 5.177 18.268 -3.673 1.00 36.38 260 PHE A O 1
ATOM 1984 N N . ILE A 1 261 ? 4.440 16.158 -3.845 1.00 45.28 261 ILE A N 1
ATOM 1985 C CA . ILE A 1 261 ? 5.553 15.576 -3.074 1.00 45.28 261 ILE A CA 1
ATOM 1986 C C . ILE A 1 261 ? 6.876 15.699 -3.846 1.00 45.28 261 ILE A C 1
ATOM 1988 O O . ILE A 1 261 ? 7.890 16.064 -3.251 1.00 45.28 261 ILE A O 1
ATOM 1992 N N . ALA A 1 262 ? 6.858 15.482 -5.167 1.00 39.53 262 ALA A N 1
ATOM 1993 C CA . ALA A 1 262 ? 8.034 15.651 -6.024 1.00 39.53 262 ALA A CA 1
ATOM 1994 C C . ALA A 1 262 ? 8.561 17.101 -6.033 1.00 39.53 262 ALA A C 1
ATOM 1996 O O . ALA A 1 262 ? 9.768 17.316 -6.036 1.00 39.53 262 ALA A O 1
ATOM 1997 N N . ALA A 1 263 ? 7.672 18.099 -5.956 1.00 37.59 263 ALA A N 1
ATOM 1998 C CA . ALA A 1 263 ? 8.054 19.512 -5.889 1.00 37.59 263 ALA A CA 1
ATOM 1999 C C . ALA A 1 263 ? 8.671 19.927 -4.538 1.00 37.59 263 ALA A C 1
ATOM 2001 O O . ALA A 1 263 ? 9.380 20.925 -4.469 1.00 37.59 263 ALA A O 1
ATOM 2002 N N . THR A 1 264 ? 8.410 19.179 -3.461 1.00 35.53 264 THR A N 1
ATOM 2003 C CA . THR A 1 264 ? 8.970 19.452 -2.121 1.00 35.53 264 THR A CA 1
ATOM 2004 C C . THR A 1 264 ? 10.292 18.734 -1.831 1.00 35.53 264 THR A C 1
ATOM 2006 O O . THR A 1 264 ? 10.856 18.933 -0.759 1.00 35.53 264 THR A O 1
ATOM 2009 N N . ALA A 1 265 ? 10.769 17.890 -2.752 1.00 36.53 265 ALA A N 1
ATOM 2010 C CA . ALA A 1 265 ? 12.019 17.134 -2.629 1.00 36.53 265 ALA A CA 1
ATOM 2011 C C . ALA A 1 265 ? 13.194 17.742 -3.429 1.00 36.53 265 ALA A C 1
ATOM 2013 O O . ALA A 1 265 ? 14.244 17.107 -3.526 1.00 36.53 265 ALA A O 1
ATOM 2014 N N . GLN A 1 266 ? 13.014 18.946 -3.991 1.00 33.09 266 GLN A N 1
ATOM 2015 C CA . GLN A 1 266 ? 14.064 19.754 -4.629 1.00 33.09 266 GLN A CA 1
ATOM 2016 C C . GLN A 1 266 ? 14.596 20.830 -3.683 1.00 33.09 266 GLN A C 1
ATOM 2018 O O . GLN A 1 266 ? 13.774 21.441 -2.962 1.00 33.09 266 GLN A O 1
#

Organism: Aphanomyces astaci (NCBI:txid112090)

Sequence (266 aa):
MLIACPELRTKLPSLSESSASSVTLLKYAHFPGGAAAFELACIYAYTGGSVVINASNVALLYCAARVLKMHVGLTSRCATLLETLAHTGSGDDAVHMLLQVVEIRKCLRNQSTDRMMALCVHAIASRYPYDASTMSLIVKLPFDVFLHITQLVLNDRPHHDATANNVVARLCAQAHLAQVFRSAKSADKAAELIRVLDVLLSSDTAVTMQQQFPSTHQLLDDDEGEEEEGEVVEDDLDGTLMLNIPHVKMENEWLAAAQFIAATAQ

Foldseek 3Di:
DCVQQVQVVVPFDPPVPDDPPDDDDDDDPFQQLPPLLLVLCVCCVVVVNPDDDALQHLLSVLSSCVVSVGDPVSNVVSVVRLLCCLVPNDLQSLLSNLVSLVSRCVRDDDPVSLLSNLSSLVSNLVPPPDDLNSLVSLLVDPLVSSLSSLVSNLPVDDDDDPDPVLVVVLVVLSVVLSVLSVVPPDSVSSVVSSVSSVCNVVPPDDDDPPPPDPDPDDDDDDDDDDDDDDDDDDDDDDDPPPPCPPPPPPPCPSVVVSVVVVVVVD

InterPro domains:
  IPR043454 NPH3/RPT2-like family [PTHR32370] (12-207)